Protein AF-A0A844GIT9-F1 (afdb_monomer_lite)

pLDDT: mean 90.81, std 8.72, range [39.06, 98.25]

Organism: NCBI:txid649762

Foldseek 3Di:
DPPCVVLFDAPDALLFDQPCVVLVVQLVVLVVQLVVLVVCCPPDDVVVSVVSNVVSVVSNVVSVVVSVVRVVVSVVLRVVLVVVLCVQCVQLLVLLLLLLLLLLVLQCVLDVPDPLQPFWDFSVVSNVNSVVVLVVDDPVSNLVSLVVVLVSNLVSLVSNLVSLVVSVVCQVVCVVSVSDDPLNVVLSVLSNVLSVQSNVQSVVCVPPVDNVSNCVSVVVSVVSSLVSLLSGRRRVLSRQQIDRRPCRPPDPVSSSVSSVVSVVD

Sequence (265 aa):
MLNLKNFIKQEIKNPYTVNWKLYISILVVSGAGILFSCLYEGCMDDKIMSVISNLALGCFASAAVALWIEIANVREKNKKAGIVYQSIYSDLMYHIGDYVSCWARLCVVAYKDIDYHKEKHTWREWYELTRKRFYECDEQRQKQLMDFFVDQLAYSVKETKKSVEKILEQRYILEINDVFNHKMQTILEDYRFEFWAAELDLDRQKEKKDIEDFWRDFDAISGDIQNYIRNWADIRYYNYYRFMPNKFGNDTSEILDAIKRSNVD

Secondary structure (DSSP, 8-state):
---GGGTSPPSS-------HHHHHHHHHHHHHHHHHHHHHTTTS-HHHHHHHHHHHHHHHHHHHHHHHHHHHHHHHHHHHHHHHHHHHHHHHHHHHHHHHHHHHHHHHHH--SS-GGG--B-HHHHHHHHHHHHHTS-HHHHHHHHHHHHHHHHHHHHHHHHHHHHHHHTHHHHHHTT---HHHHHHHHHHHHHHHHHHHHHHHHHHH--HHHHHHHHHHHHHHHHHHHHH-TTTGGGGT--B-TT-TTT-HHHHHHHHHHHTT-

Radius of gyration: 28.45 Å; chains: 1; bounding box: 63×36×91 Å

Structure (mmCIF, N/CA/C/O backbone):
data_AF-A0A844GIT9-F1
#
_entry.id   AF-A0A844GIT9-F1
#
loop_
_atom_site.group_PDB
_atom_site.id
_atom_site.type_symbol
_atom_site.label_atom_id
_atom_site.label_alt_id
_atom_site.label_comp_id
_atom_site.label_asym_id
_atom_site.label_entity_id
_atom_site.label_seq_id
_atom_site.pdbx_PDB_ins_code
_atom_site.Cartn_x
_atom_site.Cartn_y
_atom_site.Cartn_z
_atom_site.occupancy
_atom_site.B_iso_or_equiv
_atom_site.auth_seq_id
_atom_site.auth_comp_id
_atom_site.auth_asym_id
_atom_site.auth_atom_id
_atom_site.pdbx_PDB_model_num
ATOM 1 N N . MET A 1 1 ? 10.667 -21.746 -1.988 1.00 39.06 1 MET A N 1
ATOM 2 C CA . MET A 1 1 ? 10.108 -20.389 -1.802 1.00 39.06 1 MET A CA 1
ATOM 3 C C . MET A 1 1 ? 9.774 -19.816 -3.169 1.00 39.06 1 MET A C 1
ATOM 5 O O . MET A 1 1 ? 10.696 -19.542 -3.927 1.00 39.06 1 MET A O 1
ATOM 9 N N . LEU A 1 2 ? 8.491 -19.692 -3.524 1.00 46.03 2 LEU A N 1
ATOM 10 C CA . LEU A 1 2 ? 8.112 -18.892 -4.692 1.00 46.03 2 LEU A CA 1
ATOM 11 C C . LEU A 1 2 ? 8.518 -17.439 -4.426 1.00 46.03 2 LEU A C 1
ATOM 13 O O . LEU A 1 2 ? 8.207 -16.895 -3.369 1.00 46.03 2 LEU A O 1
ATOM 17 N N . ASN A 1 3 ? 9.216 -16.814 -5.373 1.00 59.59 3 ASN A N 1
ATOM 18 C CA . ASN A 1 3 ? 9.529 -15.394 -5.292 1.00 59.59 3 ASN A CA 1
ATOM 19 C C . ASN A 1 3 ? 8.253 -14.594 -5.605 1.00 59.59 3 ASN A C 1
ATOM 21 O O . ASN A 1 3 ? 7.986 -14.270 -6.762 1.00 59.59 3 ASN A O 1
ATOM 25 N N . LEU A 1 4 ? 7.448 -14.330 -4.569 1.00 61.66 4 LEU A N 1
ATOM 26 C CA . LEU A 1 4 ? 6.193 -13.563 -4.620 1.00 61.66 4 LEU A CA 1
ATOM 27 C C . LEU A 1 4 ? 6.339 -12.238 -5.390 1.00 61.66 4 LEU A C 1
ATOM 29 O O . LEU A 1 4 ? 5.411 -11.828 -6.085 1.00 61.66 4 LEU A O 1
ATOM 33 N N . LYS A 1 5 ? 7.533 -11.625 -5.356 1.00 61.50 5 LYS A N 1
ATOM 34 C CA . LYS A 1 5 ? 7.851 -10.373 -6.063 1.00 61.50 5 LYS A CA 1
ATOM 35 C C . LYS A 1 5 ? 7.651 -10.445 -7.577 1.00 61.50 5 LYS A C 1
ATOM 37 O O . LYS A 1 5 ? 7.438 -9.414 -8.198 1.00 61.50 5 LYS A O 1
ATOM 42 N N . ASN A 1 6 ? 7.707 -11.634 -8.179 1.00 61.00 6 ASN A N 1
ATOM 43 C CA . ASN A 1 6 ? 7.482 -11.785 -9.618 1.00 61.00 6 ASN A CA 1
ATOM 44 C C . ASN A 1 6 ? 5.996 -11.698 -10.007 1.00 61.00 6 ASN A C 1
ATOM 46 O O . ASN A 1 6 ? 5.700 -11.489 -11.181 1.00 61.00 6 ASN A O 1
ATOM 50 N N . PHE A 1 7 ? 5.081 -11.876 -9.049 1.00 61.94 7 PHE A N 1
ATOM 51 C CA . PHE A 1 7 ? 3.635 -11.901 -9.288 1.00 61.94 7 PHE A CA 1
ATOM 52 C C . PHE A 1 7 ? 2.953 -10.575 -8.943 1.00 61.94 7 PHE A C 1
ATOM 54 O O . PHE A 1 7 ? 1.920 -10.252 -9.528 1.00 61.94 7 PHE A O 1
ATOM 61 N N . ILE A 1 8 ? 3.531 -9.802 -8.021 1.00 70.94 8 ILE A N 1
ATOM 62 C CA . ILE A 1 8 ? 3.036 -8.471 -7.660 1.00 70.94 8 ILE A CA 1
ATOM 63 C C . ILE A 1 8 ? 3.357 -7.499 -8.801 1.00 70.94 8 ILE A C 1
ATOM 65 O O . ILE A 1 8 ? 4.508 -7.380 -9.234 1.00 70.94 8 ILE A O 1
ATOM 69 N N . LYS A 1 9 ? 2.333 -6.800 -9.301 1.00 75.38 9 LYS A N 1
ATOM 70 C CA . LYS A 1 9 ? 2.543 -5.653 -10.188 1.00 75.38 9 LYS A CA 1
ATOM 71 C C . LYS A 1 9 ? 3.095 -4.510 -9.343 1.00 75.38 9 LYS A C 1
ATOM 73 O O . LYS A 1 9 ? 2.503 -4.160 -8.334 1.00 75.38 9 LYS A O 1
ATOM 78 N N . GLN A 1 10 ? 4.219 -3.947 -9.767 1.00 78.06 10 GLN A N 1
ATOM 79 C CA . GLN A 1 10 ? 4.751 -2.729 -9.164 1.00 78.06 10 GLN A CA 1
ATOM 80 C C . GLN A 1 10 ? 4.132 -1.524 -9.851 1.00 78.06 10 GLN A C 1
ATOM 82 O O . GLN A 1 10 ? 4.017 -1.516 -11.080 1.00 78.06 10 GLN A O 1
ATOM 87 N N . GLU A 1 11 ? 3.790 -0.508 -9.069 1.00 83.62 11 GLU A N 1
ATOM 88 C CA . GLU A 1 11 ? 3.280 0.756 -9.588 1.00 83.62 11 GLU A CA 1
ATOM 89 C C . GLU A 1 11 ? 4.316 1.447 -10.484 1.00 83.62 11 GLU A C 1
ATOM 91 O O . GLU A 1 11 ? 3.988 1.990 -11.537 1.00 83.62 11 GLU A O 1
ATOM 96 N N . ILE A 1 12 ? 5.596 1.339 -10.120 1.00 78.56 12 ILE A N 1
ATOM 97 C CA . ILE A 1 12 ? 6.717 1.802 -10.937 1.00 78.56 12 ILE A CA 1
ATOM 98 C C . ILE A 1 12 ? 7.631 0.616 -11.238 1.00 78.56 12 ILE A C 1
ATOM 100 O O . ILE A 1 12 ? 8.307 0.087 -10.356 1.00 78.56 12 ILE A O 1
ATOM 104 N N . LYS A 1 13 ? 7.672 0.206 -12.511 1.00 82.38 13 LYS A N 1
ATOM 105 C CA . LYS A 1 13 ? 8.516 -0.894 -12.991 1.00 82.38 13 LYS A CA 1
ATOM 106 C C . LYS A 1 13 ? 9.330 -0.462 -14.201 1.00 82.38 13 LYS A C 1
ATOM 108 O O . LYS A 1 13 ? 8.762 -0.140 -15.238 1.00 82.38 13 LYS A O 1
ATOM 113 N N . ASN A 1 14 ? 10.653 -0.572 -14.087 1.00 83.12 14 ASN A N 1
ATOM 114 C CA . ASN A 1 14 ? 11.609 -0.260 -15.153 1.00 83.12 14 ASN A CA 1
ATOM 115 C C . ASN A 1 14 ? 11.382 1.131 -15.791 1.00 83.12 14 ASN A C 1
ATOM 117 O O . ASN A 1 14 ? 11.072 1.198 -16.981 1.00 83.12 14 ASN A O 1
ATOM 121 N N . PRO A 1 15 ? 11.521 2.229 -15.024 1.00 84.62 15 PRO A N 1
ATOM 122 C CA . PRO A 1 15 ? 11.257 3.577 -15.533 1.00 84.62 15 PRO A CA 1
ATOM 123 C C . PRO A 1 15 ? 12.169 3.983 -16.704 1.00 84.62 15 PRO A C 1
ATOM 125 O O . PRO A 1 15 ? 11.780 4.788 -17.546 1.00 84.62 15 PRO A O 1
ATOM 128 N N . TYR A 1 16 ? 13.363 3.394 -16.810 1.00 88.69 16 TYR A N 1
ATOM 129 C CA . TYR A 1 16 ? 14.305 3.664 -17.893 1.00 88.69 16 TYR A CA 1
ATOM 130 C C . TYR A 1 16 ? 14.124 2.680 -19.051 1.00 88.69 16 TYR A C 1
ATOM 132 O O . TYR A 1 16 ? 14.062 1.463 -18.854 1.00 88.69 16 TYR A O 1
ATOM 140 N N . THR A 1 17 ? 14.122 3.196 -20.282 1.00 91.19 17 THR A N 1
ATOM 141 C CA . THR A 1 17 ? 14.014 2.396 -21.510 1.00 91.19 17 THR A CA 1
ATOM 142 C C . THR A 1 17 ? 15.178 2.677 -22.455 1.00 91.19 17 THR A C 1
ATOM 144 O O . THR A 1 17 ? 15.745 3.766 -22.460 1.00 91.19 17 THR A O 1
ATOM 147 N N . VAL A 1 18 ? 15.556 1.664 -23.236 1.00 92.25 18 VAL A N 1
ATOM 148 C CA . VAL A 1 18 ? 16.570 1.794 -24.292 1.00 92.25 18 VAL A CA 1
ATOM 149 C C . VAL A 1 18 ? 15.945 2.508 -25.485 1.00 92.25 18 VAL A C 1
ATOM 151 O O . VAL A 1 18 ? 14.823 2.174 -25.884 1.00 92.25 18 VAL A O 1
ATOM 154 N N . ASN A 1 19 ? 16.676 3.432 -26.107 1.00 92.31 19 ASN A N 1
ATOM 155 C CA . ASN A 1 19 ? 16.240 4.101 -27.328 1.00 92.31 19 ASN A CA 1
ATOM 156 C C . ASN A 1 19 ? 16.403 3.192 -28.557 1.00 92.31 19 ASN A C 1
ATOM 158 O O . ASN A 1 19 ? 17.212 3.432 -29.454 1.00 92.31 19 ASN A O 1
ATOM 162 N N . TRP A 1 20 ? 15.596 2.133 -28.614 1.00 92.25 20 TRP A N 1
ATOM 163 C CA . TRP A 1 20 ? 15.626 1.142 -29.689 1.00 92.25 20 TRP A CA 1
ATOM 164 C C . TRP A 1 20 ? 15.487 1.763 -31.077 1.00 92.25 20 TRP A C 1
ATOM 166 O O . TRP A 1 20 ? 16.158 1.325 -32.007 1.00 92.25 20 TRP A O 1
ATOM 176 N N . LYS A 1 21 ? 14.660 2.806 -31.220 1.00 92.88 21 LYS A N 1
ATOM 177 C CA . LYS A 1 21 ? 14.441 3.481 -32.506 1.00 92.88 21 LYS A CA 1
ATOM 178 C C . LYS A 1 21 ? 15.735 4.061 -33.067 1.00 92.88 21 LYS A C 1
ATOM 180 O O . LYS A 1 21 ? 16.001 3.882 -34.253 1.00 92.88 21 LYS A O 1
ATOM 185 N N . LEU A 1 22 ? 16.543 4.713 -32.231 1.00 94.00 22 LEU A N 1
ATOM 186 C CA . LEU A 1 22 ? 17.814 5.296 -32.653 1.00 94.00 22 LEU A CA 1
ATOM 187 C C . LEU A 1 22 ? 18.791 4.214 -33.125 1.00 94.00 22 LEU A C 1
ATOM 189 O O . LEU A 1 22 ? 19.257 4.263 -34.263 1.00 94.00 22 LEU A O 1
ATOM 193 N N . TYR A 1 23 ? 19.058 3.211 -32.286 1.00 94.12 23 TYR A N 1
ATOM 194 C CA . TYR A 1 23 ? 20.046 2.179 -32.610 1.00 94.12 23 TYR A CA 1
ATOM 195 C C . TYR A 1 23 ? 19.631 1.312 -33.792 1.00 94.12 23 TYR A C 1
ATOM 197 O O . TYR A 1 23 ? 20.458 1.045 -34.658 1.00 94.12 23 TYR A O 1
ATOM 205 N N . ILE A 1 24 ? 18.356 0.916 -33.875 1.00 92.81 24 ILE A N 1
ATOM 206 C CA . ILE A 1 24 ? 17.852 0.152 -35.024 1.00 92.81 24 ILE A CA 1
ATOM 207 C C . ILE A 1 24 ? 18.018 0.970 -36.305 1.00 92.81 24 ILE A C 1
ATOM 209 O O . ILE A 1 24 ? 18.477 0.428 -37.303 1.00 92.81 24 ILE A O 1
ATOM 213 N N . SER A 1 25 ? 17.726 2.274 -36.281 1.00 93.69 25 SER A N 1
ATOM 214 C CA . SER A 1 25 ? 17.888 3.126 -37.467 1.00 93.69 25 SER A CA 1
ATOM 215 C C . SER A 1 25 ? 19.345 3.188 -37.936 1.00 93.69 25 SER A C 1
ATOM 217 O O . SER A 1 25 ? 19.610 3.012 -39.123 1.00 93.69 25 SER A O 1
ATOM 219 N N . ILE A 1 26 ? 20.300 3.370 -37.016 1.00 94.19 26 ILE A N 1
ATOM 220 C CA . ILE A 1 26 ? 21.731 3.415 -37.361 1.00 94.19 26 ILE A CA 1
ATOM 221 C C . ILE A 1 26 ? 22.208 2.058 -37.894 1.00 94.19 26 ILE A C 1
ATOM 223 O O . ILE A 1 26 ? 22.893 2.006 -38.917 1.00 94.19 26 ILE A O 1
ATOM 227 N N . LEU A 1 27 ? 21.819 0.956 -37.244 1.00 94.56 27 LEU A N 1
ATOM 228 C CA . LEU A 1 27 ? 22.187 -0.401 -37.660 1.00 94.56 27 LEU A CA 1
ATOM 229 C C . LEU A 1 27 ? 21.605 -0.766 -39.033 1.00 94.56 27 LEU A C 1
ATOM 231 O O . LEU A 1 27 ? 22.289 -1.388 -39.839 1.00 94.56 27 LEU A O 1
ATOM 235 N N . VAL A 1 28 ? 20.371 -0.349 -39.330 1.00 95.00 28 VAL A N 1
ATOM 236 C CA . VAL A 1 28 ? 19.734 -0.588 -40.635 1.00 95.00 28 VAL A CA 1
ATOM 237 C C . VAL A 1 28 ? 20.417 0.218 -41.739 1.00 95.00 28 VAL A C 1
ATOM 239 O O . VAL A 1 28 ? 20.736 -0.347 -42.782 1.00 95.00 28 VAL A O 1
ATOM 242 N N . VAL A 1 29 ? 20.684 1.511 -41.523 1.00 94.38 29 VAL A N 1
ATOM 243 C CA . VAL A 1 29 ? 21.338 2.368 -42.532 1.00 94.38 29 VAL A CA 1
ATOM 244 C C . VAL A 1 29 ? 22.767 1.903 -42.814 1.00 94.38 29 VAL A C 1
ATOM 246 O O . VAL A 1 29 ? 23.160 1.780 -43.973 1.00 94.38 29 VAL A O 1
ATOM 249 N N . SER A 1 30 ? 23.538 1.595 -41.770 1.00 93.62 30 SER A N 1
ATOM 250 C CA . SER A 1 30 ? 24.898 1.069 -41.932 1.00 93.62 30 SER A CA 1
ATOM 251 C C . SER A 1 30 ? 24.904 -0.324 -42.571 1.00 93.62 30 SER A C 1
ATOM 253 O O . SER A 1 30 ? 25.687 -0.564 -43.486 1.00 93.62 30 SER A O 1
ATOM 255 N N . GLY A 1 31 ? 23.976 -1.210 -42.191 1.00 92.00 31 GLY A N 1
ATOM 256 C CA . GLY A 1 31 ? 23.787 -2.513 -42.836 1.00 92.00 31 GLY A CA 1
ATOM 257 C C . GLY A 1 31 ? 23.443 -2.406 -44.326 1.00 92.00 31 GLY A C 1
ATOM 258 O O . GLY A 1 31 ? 24.012 -3.127 -45.144 1.00 92.00 31 GLY A O 1
ATOM 259 N N . ALA A 1 32 ? 22.574 -1.463 -44.701 1.00 91.62 32 ALA A N 1
ATOM 260 C CA . ALA A 1 32 ? 22.263 -1.176 -46.099 1.00 91.62 32 ALA A CA 1
ATOM 261 C C . ALA A 1 32 ? 23.486 -0.648 -46.868 1.00 91.62 32 ALA A C 1
ATOM 263 O O . ALA A 1 32 ? 23.695 -1.046 -48.010 1.00 91.62 32 ALA A O 1
ATOM 264 N N . GLY A 1 33 ? 24.320 0.189 -46.239 1.00 87.88 33 GLY A N 1
ATOM 265 C CA . GLY A 1 33 ? 25.583 0.661 -46.815 1.00 87.88 33 GLY A CA 1
ATOM 266 C C . GLY A 1 33 ? 26.570 -0.473 -47.110 1.00 87.88 33 GLY A C 1
ATOM 267 O O . GLY A 1 33 ? 27.150 -0.505 -48.191 1.00 87.88 33 GLY A O 1
ATOM 268 N N . ILE A 1 34 ? 26.696 -1.446 -46.200 1.00 90.56 34 ILE A N 1
ATOM 269 C CA . ILE A 1 34 ? 27.525 -2.647 -46.406 1.00 90.56 34 ILE A CA 1
ATOM 270 C C . ILE A 1 34 ? 27.002 -3.465 -47.596 1.00 90.56 34 ILE A C 1
ATOM 272 O O . ILE A 1 34 ? 27.768 -3.823 -48.487 1.00 90.56 34 ILE A O 1
ATOM 276 N N . LEU A 1 35 ? 25.690 -3.728 -47.641 1.00 87.25 35 LEU A N 1
ATOM 277 C CA . LEU A 1 35 ? 25.066 -4.481 -48.736 1.00 87.25 35 LEU A CA 1
ATOM 278 C C . LEU A 1 35 ? 25.215 -3.768 -50.085 1.00 87.25 35 LEU A C 1
ATOM 280 O O . LEU A 1 35 ? 25.525 -4.407 -51.088 1.00 87.25 35 LEU A O 1
ATOM 284 N N . PHE A 1 36 ? 25.028 -2.447 -50.106 1.00 85.94 36 PHE A N 1
ATOM 285 C CA . PHE A 1 36 ? 25.237 -1.625 -51.293 1.00 85.94 36 PHE A CA 1
ATOM 286 C C . PHE A 1 36 ? 26.684 -1.723 -51.788 1.00 85.94 36 PHE A C 1
ATOM 288 O O . PHE A 1 36 ? 26.907 -1.918 -52.982 1.00 85.94 36 PHE A O 1
ATOM 295 N N . SER A 1 37 ? 27.657 -1.676 -50.871 1.00 83.19 37 SER A N 1
ATOM 296 C CA . SER A 1 37 ? 29.068 -1.861 -51.202 1.00 83.19 37 SER A CA 1
ATOM 297 C C . SER A 1 37 ? 29.368 -3.196 -51.870 1.00 83.19 37 SER A C 1
ATOM 299 O O . SER A 1 37 ? 30.025 -3.201 -52.905 1.00 83.19 37 SER A O 1
ATOM 301 N N . CYS A 1 38 ? 28.836 -4.301 -51.346 1.00 81.12 38 CYS A N 1
ATOM 302 C CA . CYS A 1 38 ? 29.059 -5.628 -51.923 1.00 81.12 38 CYS A CA 1
ATOM 303 C C . CYS A 1 38 ? 28.373 -5.832 -53.285 1.00 81.12 38 CYS A C 1
ATOM 305 O O . CYS A 1 38 ? 28.892 -6.551 -54.132 1.00 81.12 38 CYS A O 1
ATOM 307 N N . LEU A 1 39 ? 27.193 -5.240 -53.511 1.00 82.56 39 LEU A N 1
ATOM 308 C CA . LEU A 1 39 ? 26.433 -5.449 -54.753 1.00 82.56 39 LEU A CA 1
ATOM 309 C C . LEU A 1 39 ? 26.978 -4.648 -55.943 1.00 82.56 39 LEU A C 1
ATOM 311 O O . LEU A 1 39 ? 26.830 -5.080 -57.085 1.00 82.56 39 LEU A O 1
ATOM 315 N N . TYR A 1 40 ? 27.587 -3.489 -55.689 1.00 75.62 40 TYR A N 1
ATOM 316 C CA . TYR A 1 40 ? 28.046 -2.559 -56.729 1.00 75.62 40 TYR A CA 1
ATOM 317 C C . TYR A 1 40 ? 29.567 -2.527 -56.914 1.00 75.62 40 TYR A C 1
ATOM 319 O O . TYR A 1 40 ? 30.061 -1.748 -57.730 1.00 75.62 40 TYR A O 1
ATOM 327 N N . GLU A 1 41 ? 30.294 -3.409 -56.224 1.00 67.19 41 GLU A N 1
ATOM 328 C CA . GLU A 1 41 ? 31.753 -3.561 -56.310 1.00 67.19 41 GLU A CA 1
ATOM 329 C C . GLU A 1 41 ? 32.241 -3.800 -57.754 1.00 67.19 41 GLU A C 1
ATOM 331 O O . GLU A 1 41 ? 33.340 -3.406 -58.097 1.00 67.19 41 GLU A O 1
ATOM 336 N N . GLY A 1 42 ? 31.405 -4.352 -58.644 1.00 63.44 42 GLY A N 1
ATOM 337 C CA . GLY A 1 42 ? 31.744 -4.547 -60.063 1.00 63.44 42 GLY A CA 1
ATOM 338 C C . GLY A 1 42 ? 31.368 -3.408 -61.027 1.00 63.44 42 GLY A C 1
ATOM 339 O O . GLY A 1 42 ? 31.620 -3.540 -62.222 1.00 63.44 42 GLY A O 1
ATOM 340 N N . CYS A 1 43 ? 30.715 -2.331 -60.568 1.00 61.88 43 CYS A N 1
ATOM 341 C CA . CYS A 1 43 ? 30.136 -1.293 -61.442 1.00 61.88 43 CYS A CA 1
ATOM 342 C C . CYS A 1 43 ? 30.662 0.135 -61.176 1.00 61.88 43 CYS A C 1
ATOM 344 O O . CYS A 1 43 ? 30.486 1.014 -62.021 1.00 61.88 43 CYS A O 1
ATOM 346 N N . MET A 1 44 ? 31.286 0.382 -60.021 1.00 62.25 44 MET A N 1
ATOM 347 C CA . MET A 1 44 ? 31.902 1.661 -59.630 1.00 62.25 44 MET A CA 1
ATOM 348 C C . MET A 1 44 ? 33.392 1.478 -59.302 1.00 62.25 44 MET A C 1
ATOM 350 O O . MET A 1 44 ? 33.851 0.355 -59.172 1.00 62.25 44 MET A O 1
ATOM 354 N N . ASP A 1 45 ? 34.148 2.576 -59.174 1.00 70.00 45 ASP A N 1
ATOM 355 C CA . ASP A 1 45 ? 35.572 2.544 -58.795 1.00 70.00 45 ASP A CA 1
ATOM 356 C C . ASP A 1 45 ? 35.772 1.813 -57.451 1.00 70.00 45 ASP A C 1
ATOM 358 O O . ASP A 1 45 ? 35.273 2.261 -56.410 1.00 70.00 45 ASP A O 1
ATOM 362 N N . ASP A 1 46 ? 36.528 0.711 -57.480 1.00 72.06 46 ASP A N 1
ATOM 363 C CA . ASP A 1 46 ? 36.837 -0.169 -56.343 1.00 72.06 46 ASP A CA 1
ATOM 364 C C . ASP A 1 46 ? 37.295 0.606 -55.097 1.00 72.06 46 ASP A C 1
ATOM 366 O O . ASP A 1 46 ? 36.960 0.257 -53.959 1.00 72.06 46 ASP A O 1
ATOM 370 N N . LYS A 1 47 ? 38.032 1.712 -55.285 1.00 78.56 47 LYS A N 1
ATOM 371 C CA . LYS A 1 47 ? 38.507 2.547 -54.170 1.00 78.56 47 LYS A CA 1
ATOM 372 C C . LYS A 1 47 ? 37.364 3.244 -53.440 1.00 78.56 47 LYS A C 1
ATOM 374 O O . LYS A 1 47 ? 37.397 3.343 -52.214 1.00 78.56 47 LYS A O 1
ATOM 379 N N . ILE A 1 48 ? 36.357 3.721 -54.171 1.00 79.25 48 ILE A N 1
ATOM 380 C CA . ILE A 1 48 ? 35.202 4.420 -53.596 1.00 79.25 48 ILE A CA 1
ATOM 381 C C . ILE A 1 48 ? 34.340 3.425 -52.813 1.00 79.25 48 ILE A C 1
ATOM 383 O O . ILE A 1 48 ? 33.984 3.695 -51.663 1.00 79.25 48 ILE A O 1
ATOM 387 N N . MET A 1 49 ? 34.070 2.247 -53.384 1.00 81.06 49 MET A N 1
ATOM 388 C CA . MET A 1 49 ? 33.259 1.222 -52.716 1.00 81.06 49 MET A CA 1
ATOM 389 C C . MET A 1 49 ? 33.935 0.683 -51.449 1.00 81.06 49 MET A C 1
ATOM 391 O O . MET A 1 49 ? 33.253 0.464 -50.443 1.00 81.06 49 MET A O 1
ATOM 395 N N . SER A 1 50 ? 35.267 0.560 -51.452 1.00 80.25 50 SER A N 1
ATOM 396 C CA . SER A 1 50 ? 36.053 0.168 -50.275 1.00 80.25 50 SER A CA 1
ATOM 397 C C . SER A 1 50 ? 35.970 1.192 -49.135 1.00 80.25 50 SER A C 1
ATOM 399 O O . SER A 1 50 ? 35.799 0.817 -47.971 1.00 80.25 50 SER A O 1
ATOM 401 N N . VAL A 1 51 ? 36.029 2.493 -49.445 1.00 84.94 51 VAL A N 1
ATOM 402 C CA . VAL A 1 51 ? 35.871 3.560 -48.440 1.00 84.94 51 VAL A CA 1
ATOM 403 C C . VAL A 1 51 ? 34.475 3.513 -47.815 1.00 84.94 51 VAL A C 1
ATOM 405 O O . VAL A 1 51 ? 34.355 3.549 -46.589 1.00 84.94 51 VAL A O 1
ATOM 408 N N . ILE A 1 52 ? 33.428 3.380 -48.636 1.00 84.50 52 ILE A N 1
ATOM 409 C CA . ILE A 1 52 ? 32.038 3.293 -48.162 1.00 84.50 52 ILE A CA 1
ATOM 410 C C . ILE A 1 52 ? 31.844 2.057 -47.274 1.00 84.50 52 ILE A C 1
ATOM 412 O O . ILE A 1 52 ? 31.288 2.178 -46.183 1.00 84.50 52 ILE A O 1
ATOM 416 N N . SER A 1 53 ? 32.358 0.898 -47.693 1.00 85.81 53 SER A N 1
ATOM 417 C CA . SER A 1 53 ? 32.243 -0.360 -46.945 1.00 85.81 53 SER A CA 1
ATOM 418 C C . SER A 1 53 ? 32.902 -0.264 -45.567 1.00 85.81 53 SER A C 1
ATOM 420 O O . SER A 1 53 ? 32.285 -0.583 -44.551 1.00 85.81 53 SER A O 1
ATOM 422 N N . ASN A 1 54 ? 34.126 0.268 -45.500 1.00 90.56 54 ASN A N 1
ATOM 423 C CA . ASN A 1 54 ? 34.854 0.423 -44.239 1.00 90.56 54 ASN A CA 1
ATOM 424 C C . ASN A 1 54 ? 34.170 1.411 -43.280 1.00 90.56 54 ASN A C 1
ATOM 426 O O . ASN A 1 54 ? 34.086 1.145 -42.078 1.00 90.56 54 ASN A O 1
ATOM 430 N N . LEU A 1 55 ? 33.642 2.528 -43.794 1.00 91.44 55 LEU A N 1
ATOM 431 C CA . LEU A 1 55 ? 32.866 3.478 -42.991 1.00 91.44 55 LEU A CA 1
ATOM 432 C C . LEU A 1 55 ? 31.567 2.849 -42.474 1.00 91.44 55 LEU A C 1
ATOM 434 O O . LEU A 1 55 ? 31.236 3.004 -41.297 1.00 91.44 55 LEU A O 1
ATOM 438 N N . ALA A 1 56 ? 30.851 2.115 -43.328 1.00 92.12 56 ALA A N 1
ATOM 439 C CA . ALA A 1 56 ? 29.605 1.451 -42.967 1.00 92.12 56 ALA A CA 1
ATOM 440 C C . ALA A 1 56 ? 29.831 0.349 -41.916 1.00 92.12 56 ALA A C 1
ATOM 442 O O . ALA A 1 56 ? 29.105 0.302 -40.924 1.00 92.12 56 ALA A O 1
ATOM 443 N N . LEU A 1 57 ? 30.885 -0.462 -42.058 1.00 91.94 57 LEU A N 1
ATOM 444 C CA . LEU A 1 57 ? 31.302 -1.453 -41.059 1.00 91.94 57 LEU A CA 1
ATOM 445 C C . LEU A 1 57 ? 31.672 -0.802 -39.719 1.00 91.94 57 LEU A C 1
ATOM 447 O O . LEU A 1 57 ? 31.210 -1.252 -38.669 1.00 91.94 57 LEU A O 1
ATOM 451 N N . GLY A 1 58 ? 32.456 0.282 -39.737 1.00 94.31 58 GLY A N 1
ATOM 452 C CA . GLY A 1 58 ? 32.818 1.024 -38.525 1.00 94.31 58 GLY A CA 1
ATOM 453 C C . GLY A 1 58 ? 31.603 1.645 -37.824 1.00 94.31 58 GLY A C 1
ATOM 454 O O . GLY A 1 58 ? 31.487 1.596 -36.596 1.00 94.31 58 GLY A O 1
ATOM 455 N N . CYS A 1 59 ? 30.654 2.174 -38.599 1.00 95.12 59 CYS A N 1
ATOM 456 C CA . CYS A 1 59 ? 29.391 2.704 -38.089 1.00 95.12 59 CYS A CA 1
ATOM 457 C C . CYS A 1 59 ? 28.517 1.597 -37.480 1.00 95.12 59 CYS A C 1
ATOM 459 O O . CYS A 1 59 ? 28.017 1.749 -36.367 1.00 95.12 59 CYS A O 1
ATOM 461 N N . PHE A 1 60 ? 28.398 0.451 -38.155 1.00 95.00 60 PHE A N 1
ATOM 462 C CA . PHE A 1 60 ? 27.629 -0.687 -37.657 1.00 95.00 60 PHE A CA 1
ATOM 463 C C . PHE A 1 60 ? 28.208 -1.218 -36.339 1.00 95.00 60 PHE A C 1
ATOM 465 O O . PHE A 1 60 ? 27.486 -1.373 -35.353 1.00 95.00 60 PHE A O 1
ATOM 472 N N . ALA A 1 61 ? 29.524 -1.445 -36.292 1.00 95.31 61 ALA A N 1
ATOM 473 C CA . ALA A 1 61 ? 30.200 -1.951 -35.102 1.00 95.31 61 ALA A CA 1
ATOM 474 C C . ALA A 1 61 ? 30.091 -0.980 -33.913 1.00 95.31 61 ALA A C 1
ATOM 476 O O . ALA A 1 61 ? 29.763 -1.402 -32.803 1.00 95.31 61 ALA A O 1
ATOM 477 N N . SER A 1 62 ? 30.305 0.322 -34.135 1.00 96.38 62 SER A N 1
ATOM 478 C CA . SER A 1 62 ? 30.168 1.334 -33.074 1.00 96.38 62 SER A CA 1
ATOM 479 C C . SER A 1 62 ? 28.732 1.443 -32.556 1.00 96.38 62 SER A C 1
ATOM 481 O O . SER A 1 62 ? 28.530 1.487 -31.342 1.00 96.38 62 SER A O 1
ATOM 483 N N . ALA A 1 63 ? 27.732 1.398 -33.440 1.00 95.44 63 ALA A N 1
ATOM 484 C CA . ALA A 1 63 ? 26.326 1.404 -33.050 1.00 95.44 63 ALA A CA 1
ATOM 485 C C . ALA A 1 63 ? 25.929 0.147 -32.260 1.00 95.44 63 ALA A C 1
ATOM 487 O O . ALA A 1 63 ? 25.199 0.251 -31.276 1.00 95.44 63 ALA A O 1
ATOM 488 N N . ALA A 1 64 ? 26.438 -1.030 -32.642 1.00 94.06 64 ALA A N 1
ATOM 489 C CA . ALA A 1 64 ? 26.188 -2.277 -31.923 1.00 94.06 64 ALA A CA 1
ATOM 490 C C . ALA A 1 64 ? 26.790 -2.256 -30.507 1.00 94.06 64 ALA A C 1
ATOM 492 O O . ALA A 1 64 ? 26.117 -2.626 -29.542 1.00 94.06 64 ALA A O 1
ATOM 493 N N . VAL A 1 65 ? 28.031 -1.776 -30.362 1.00 96.56 65 VAL A N 1
ATOM 494 C CA . VAL A 1 65 ? 28.683 -1.626 -29.049 1.00 96.56 65 VAL A CA 1
ATOM 495 C C . VAL A 1 65 ? 27.951 -0.596 -28.188 1.00 96.56 65 VAL A C 1
ATOM 497 O O . VAL A 1 65 ? 27.684 -0.860 -27.016 1.00 96.56 65 VAL A O 1
ATOM 500 N N . ALA A 1 66 ? 27.574 0.549 -28.757 1.00 96.44 66 ALA A N 1
ATOM 501 C CA . ALA A 1 66 ? 26.828 1.580 -28.040 1.00 96.44 66 ALA A CA 1
ATOM 502 C C . ALA A 1 66 ? 25.452 1.074 -27.568 1.00 96.44 66 ALA A C 1
ATOM 504 O O . ALA A 1 66 ? 25.098 1.276 -26.406 1.00 96.44 66 ALA A O 1
ATOM 505 N N . LEU A 1 67 ? 24.726 0.324 -28.409 1.00 95.81 67 LEU A N 1
ATOM 506 C CA . LEU A 1 67 ? 23.471 -0.329 -28.025 1.00 95.81 67 LEU A CA 1
ATOM 507 C C . LEU A 1 67 ? 23.681 -1.299 -26.856 1.00 95.81 67 LEU A C 1
ATOM 509 O O . LEU A 1 67 ? 22.891 -1.314 -25.912 1.00 95.81 67 LEU A O 1
ATOM 513 N N . TRP A 1 68 ? 24.749 -2.101 -26.893 1.00 95.50 68 TRP A N 1
ATOM 514 C CA . TRP A 1 68 ? 25.053 -3.035 -25.810 1.00 95.50 68 TRP A CA 1
ATOM 515 C C . TRP A 1 68 ? 25.332 -2.314 -24.482 1.00 95.50 68 TRP A C 1
ATOM 517 O O . TRP A 1 68 ? 24.779 -2.700 -23.447 1.00 95.50 68 TRP A O 1
ATOM 527 N N . ILE A 1 69 ? 26.121 -1.234 -24.515 1.00 95.56 69 ILE A N 1
ATOM 528 C CA . ILE A 1 69 ? 26.387 -0.381 -23.347 1.00 95.56 69 ILE A CA 1
ATOM 529 C C . ILE A 1 69 ? 25.088 0.238 -22.823 1.00 95.56 69 ILE A C 1
ATOM 531 O O . ILE A 1 69 ? 24.856 0.239 -21.614 1.00 95.56 69 ILE A O 1
ATOM 535 N N . GLU A 1 70 ? 24.213 0.728 -23.702 1.00 95.00 70 GLU A N 1
ATOM 536 C CA . GLU A 1 70 ? 22.945 1.321 -23.282 1.00 95.00 70 GLU A CA 1
ATOM 537 C C . GLU A 1 70 ? 22.013 0.294 -22.634 1.00 95.00 70 GLU A C 1
ATOM 539 O O . GLU A 1 70 ? 21.459 0.571 -21.571 1.00 95.00 70 GLU A O 1
ATOM 544 N N . ILE A 1 71 ? 21.896 -0.914 -23.199 1.00 94.75 71 ILE A N 1
ATOM 545 C CA . ILE A 1 71 ? 21.136 -2.014 -22.586 1.00 94.75 71 ILE A CA 1
ATOM 546 C C . ILE A 1 71 ? 21.661 -2.305 -21.173 1.00 94.75 71 ILE A C 1
ATOM 548 O O . ILE A 1 71 ? 20.869 -2.444 -20.235 1.00 94.75 71 ILE A O 1
ATOM 552 N N . ALA A 1 72 ? 22.984 -2.383 -21.002 1.00 93.62 72 ALA A N 1
ATOM 553 C CA . ALA A 1 72 ? 23.601 -2.624 -19.700 1.00 93.62 72 ALA A CA 1
ATOM 554 C C . ALA A 1 72 ? 23.317 -1.480 -18.708 1.00 93.62 72 ALA A C 1
ATOM 556 O O . ALA A 1 72 ? 22.888 -1.738 -17.581 1.00 93.62 72 ALA A O 1
ATOM 557 N N . ASN A 1 73 ? 23.475 -0.228 -19.143 1.00 94.06 73 ASN A N 1
ATOM 558 C CA . ASN A 1 73 ? 23.235 0.962 -18.327 1.00 94.06 73 ASN A CA 1
ATOM 559 C C . ASN A 1 73 ? 21.760 1.082 -17.910 1.00 94.06 73 ASN A C 1
ATOM 561 O O . ASN A 1 73 ? 21.458 1.269 -16.733 1.00 94.06 73 ASN A O 1
ATOM 565 N N . VAL A 1 74 ? 20.820 0.904 -18.845 1.00 93.81 74 VAL A N 1
ATOM 566 C CA . VAL A 1 74 ? 19.374 0.913 -18.563 1.00 93.81 74 VAL A CA 1
ATOM 567 C C . VAL A 1 74 ? 19.008 -0.190 -17.573 1.00 93.81 74 VAL A C 1
ATOM 569 O O . VAL A 1 74 ? 18.264 0.056 -16.622 1.00 93.81 74 VAL A O 1
ATOM 572 N N . ARG A 1 75 ? 19.565 -1.397 -17.733 1.00 91.75 75 ARG A N 1
ATOM 573 C CA . ARG A 1 75 ? 19.356 -2.496 -16.782 1.00 91.75 75 ARG A CA 1
ATOM 574 C C . ARG A 1 75 ? 19.851 -2.137 -15.379 1.00 91.75 75 ARG A C 1
ATOM 576 O O . ARG A 1 75 ? 19.156 -2.426 -14.404 1.00 91.75 75 ARG A O 1
ATOM 583 N N . GLU A 1 76 ? 21.028 -1.526 -15.258 1.00 91.38 76 GLU A N 1
ATOM 584 C CA . GLU A 1 76 ? 21.579 -1.111 -13.964 1.00 91.38 76 GLU A CA 1
ATOM 585 C C . GLU A 1 76 ? 20.754 0.010 -13.323 1.00 91.38 76 GLU A C 1
ATOM 587 O O . GLU A 1 76 ? 20.406 -0.089 -12.144 1.00 91.38 76 GLU A O 1
ATOM 592 N N . LYS A 1 77 ? 20.379 1.037 -14.094 1.00 90.81 77 LYS A N 1
ATOM 593 C CA . LYS A 1 77 ? 19.515 2.129 -13.624 1.00 90.81 77 LYS A CA 1
ATOM 594 C C . LYS A 1 77 ? 18.168 1.612 -13.130 1.00 90.81 77 LYS A C 1
ATOM 596 O O . LYS A 1 77 ? 17.766 1.944 -12.021 1.00 90.81 77 LYS A O 1
ATOM 601 N N . ASN A 1 78 ? 17.522 0.722 -13.884 1.00 90.38 78 ASN A N 1
ATOM 602 C CA . ASN A 1 78 ? 16.266 0.092 -13.468 1.00 90.38 78 ASN A CA 1
ATOM 603 C C . ASN A 1 78 ? 16.423 -0.744 -12.193 1.00 90.38 78 ASN A C 1
ATOM 605 O O . ASN A 1 78 ? 15.555 -0.708 -11.323 1.00 90.38 78 ASN A O 1
ATOM 609 N N . LYS A 1 79 ? 17.544 -1.462 -12.034 1.00 88.62 79 LYS A N 1
ATOM 610 C CA . LYS A 1 79 ? 17.843 -2.183 -10.789 1.00 88.62 79 LYS A CA 1
ATOM 611 C C . LYS A 1 79 ? 17.990 -1.219 -9.606 1.00 88.62 79 LYS A C 1
ATOM 613 O O . LYS A 1 79 ? 17.442 -1.500 -8.543 1.00 88.62 79 LYS A O 1
ATOM 618 N N . LYS A 1 80 ? 18.705 -0.101 -9.779 1.00 88.69 80 LYS A N 1
ATOM 619 C CA . LYS A 1 80 ? 18.869 0.933 -8.741 1.00 88.69 80 LYS A CA 1
ATOM 620 C C . LYS A 1 80 ? 17.529 1.572 -8.378 1.00 88.69 80 LYS A C 1
ATOM 622 O O . LYS A 1 80 ? 17.185 1.568 -7.202 1.00 88.69 80 LYS A O 1
ATOM 627 N N . ALA A 1 81 ? 16.747 2.008 -9.365 1.00 87.69 81 ALA A N 1
ATOM 628 C CA . ALA A 1 81 ? 15.409 2.558 -9.147 1.00 87.69 81 ALA A CA 1
ATOM 629 C C . ALA A 1 81 ? 14.503 1.568 -8.403 1.00 87.69 81 ALA A C 1
ATOM 631 O O . ALA A 1 81 ? 13.875 1.932 -7.418 1.00 87.69 81 ALA A O 1
ATOM 632 N N . GLY A 1 82 ? 14.513 0.286 -8.782 1.00 87.81 82 GLY A N 1
ATOM 633 C CA . GLY A 1 82 ? 13.761 -0.746 -8.067 1.00 87.81 82 GLY A CA 1
ATOM 634 C C . GLY A 1 82 ? 14.178 -0.906 -6.598 1.00 87.81 82 GLY A C 1
ATOM 635 O O . GLY A 1 82 ? 13.319 -1.099 -5.742 1.00 87.81 82 GLY A O 1
ATOM 636 N N . ILE A 1 83 ? 15.474 -0.802 -6.283 1.00 86.00 83 ILE A N 1
ATOM 637 C CA . ILE A 1 83 ? 15.971 -0.841 -4.894 1.00 86.00 83 ILE A CA 1
ATOM 638 C C . ILE A 1 83 ? 15.514 0.397 -4.117 1.00 86.00 83 ILE A C 1
ATOM 640 O O . ILE A 1 83 ? 15.019 0.249 -3.002 1.00 86.00 83 ILE A O 1
ATOM 644 N N . VAL A 1 84 ? 15.647 1.591 -4.702 1.00 87.19 84 VAL A N 1
ATOM 645 C CA . VAL A 1 84 ? 15.213 2.855 -4.083 1.00 87.19 84 VAL A CA 1
ATOM 646 C C . VAL A 1 84 ? 13.708 2.820 -3.822 1.00 87.19 84 VAL A C 1
ATOM 648 O O . VAL A 1 84 ? 13.284 3.039 -2.694 1.00 87.19 84 VAL A O 1
ATOM 651 N N . TYR A 1 85 ? 12.910 2.439 -4.823 1.00 88.56 85 TYR A N 1
ATOM 652 C CA . TYR A 1 85 ? 11.464 2.272 -4.695 1.00 88.56 85 TYR A CA 1
ATOM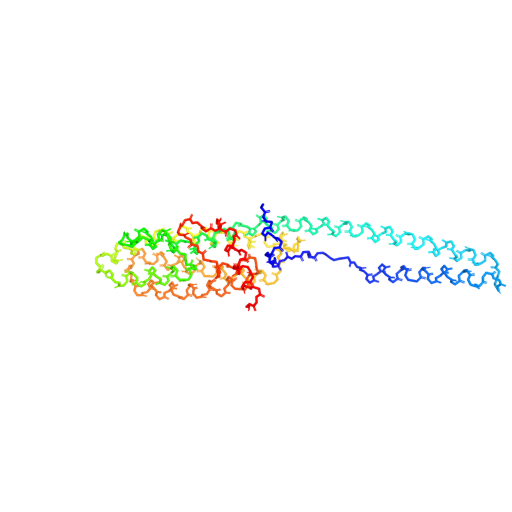 653 C C . TYR A 1 85 ? 11.116 1.336 -3.533 1.00 88.56 85 TYR A C 1
ATOM 655 O O . TYR A 1 85 ? 10.400 1.710 -2.609 1.00 88.56 85 TYR A O 1
ATOM 663 N N . GLN A 1 86 ? 11.673 0.123 -3.529 1.00 87.31 86 GLN A N 1
ATOM 664 C CA . GLN A 1 86 ? 11.373 -0.858 -2.487 1.00 87.31 86 GLN A CA 1
ATOM 665 C C . GLN A 1 86 ? 11.799 -0.368 -1.101 1.00 87.31 86 GLN A C 1
ATOM 667 O O . GLN A 1 86 ? 11.037 -0.536 -0.162 1.00 87.31 86 GLN A O 1
ATOM 672 N N . SER A 1 87 ? 12.960 0.278 -0.974 1.00 85.56 87 SER A N 1
ATOM 673 C CA . SER A 1 87 ? 13.449 0.818 0.301 1.00 85.56 87 SER A CA 1
ATOM 674 C C . SER A 1 87 ? 12.554 1.908 0.891 1.00 85.56 87 SER A C 1
ATOM 676 O O . SER A 1 87 ? 12.622 2.156 2.092 1.00 85.56 87 SER A O 1
ATOM 678 N N . ILE A 1 88 ? 11.797 2.609 0.051 1.00 87.75 88 ILE A N 1
ATOM 679 C CA . ILE A 1 88 ? 11.053 3.806 0.442 1.00 87.75 88 ILE A CA 1
ATOM 680 C C . ILE A 1 88 ? 9.598 3.453 0.700 1.00 87.75 88 ILE A C 1
ATOM 682 O O . ILE A 1 88 ? 9.048 3.815 1.736 1.00 87.75 88 ILE A O 1
ATOM 686 N N . TYR A 1 89 ? 8.996 2.678 -0.198 1.00 92.62 89 TYR A N 1
ATOM 687 C CA . TYR A 1 89 ? 7.587 2.334 -0.093 1.00 92.62 89 TYR A CA 1
ATOM 688 C C . TYR A 1 89 ? 7.320 1.099 0.772 1.00 92.62 89 TYR A C 1
ATOM 690 O O . TYR A 1 89 ? 6.201 0.963 1.253 1.00 92.62 89 TYR A O 1
ATOM 698 N N . SER A 1 90 ? 8.299 0.214 1.028 1.00 92.00 90 SER A N 1
ATOM 699 C CA . SER A 1 90 ? 8.054 -0.993 1.842 1.00 92.00 90 SER A CA 1
ATOM 700 C C . SER A 1 90 ? 7.564 -0.677 3.250 1.00 92.00 90 SER A C 1
ATOM 702 O O . SER A 1 90 ? 6.762 -1.425 3.796 1.00 92.00 90 SER A O 1
ATOM 704 N N . ASP A 1 91 ? 8.053 0.420 3.826 1.00 93.12 91 ASP A N 1
ATOM 705 C CA . ASP A 1 91 ? 7.665 0.882 5.157 1.00 93.12 91 ASP A CA 1
ATOM 706 C C . ASP A 1 91 ? 6.187 1.293 5.177 1.00 93.12 91 ASP A C 1
ATOM 708 O O . ASP A 1 91 ? 5.403 0.794 5.979 1.00 93.12 91 ASP A O 1
ATOM 712 N N . LEU A 1 92 ? 5.760 2.093 4.195 1.00 95.94 92 LEU A N 1
ATOM 713 C CA . LEU A 1 92 ? 4.356 2.461 4.032 1.00 95.94 92 LEU A CA 1
ATOM 714 C C . LEU A 1 92 ? 3.462 1.236 3.770 1.00 95.94 92 LEU A C 1
ATOM 716 O O . LEU A 1 92 ? 2.414 1.094 4.395 1.00 95.94 92 LEU A O 1
ATOM 720 N N . MET A 1 93 ? 3.882 0.320 2.889 1.00 95.69 93 MET A N 1
ATOM 721 C CA . MET A 1 93 ? 3.144 -0.925 2.628 1.00 95.69 93 MET A CA 1
ATOM 722 C C . MET A 1 93 ? 2.991 -1.775 3.896 1.00 95.69 93 MET A C 1
ATOM 724 O O . MET A 1 93 ? 1.952 -2.414 4.091 1.00 95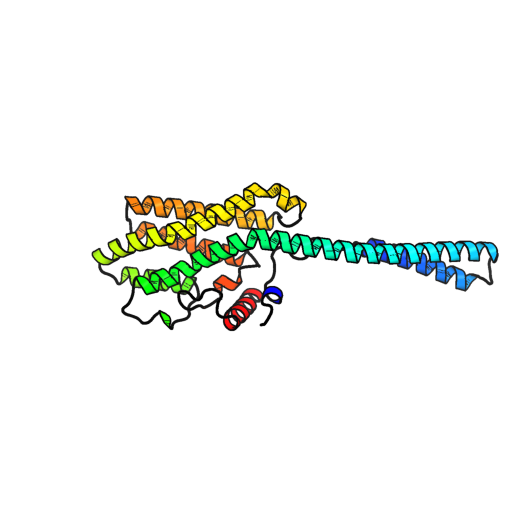.69 93 MET A O 1
ATOM 728 N N . TYR A 1 94 ? 4.020 -1.794 4.749 1.00 95.00 94 TYR A N 1
ATOM 729 C CA . TYR A 1 94 ? 3.992 -2.473 6.038 1.00 95.00 94 TYR A CA 1
ATOM 730 C C . TYR A 1 94 ? 3.009 -1.803 6.997 1.00 95.00 94 TYR A C 1
ATOM 732 O O . TYR A 1 94 ? 2.172 -2.500 7.559 1.00 95.00 94 TYR A O 1
ATOM 740 N N . HIS A 1 95 ? 3.050 -0.477 7.146 1.00 96.69 95 HIS A N 1
ATOM 741 C CA . HIS A 1 95 ? 2.159 0.242 8.059 1.00 96.69 95 HIS A CA 1
ATOM 742 C C . HIS A 1 95 ? 0.687 0.179 7.634 1.00 96.69 95 HIS A C 1
ATOM 744 O O . HIS A 1 95 ? -0.174 -0.075 8.476 1.00 96.69 95 HIS A O 1
ATOM 750 N N . ILE A 1 96 ? 0.396 0.254 6.330 1.00 97.31 96 ILE A N 1
ATOM 751 C CA . ILE A 1 96 ? -0.953 -0.023 5.811 1.00 97.31 96 ILE A CA 1
ATOM 752 C C . ILE A 1 96 ? -1.354 -1.469 6.123 1.00 97.31 96 ILE A C 1
ATOM 754 O O . ILE A 1 96 ? -2.473 -1.715 6.566 1.00 97.31 96 ILE A O 1
ATOM 758 N N . GLY A 1 97 ? -0.437 -2.424 5.928 1.00 96.75 97 GLY A N 1
ATOM 759 C CA . GLY A 1 97 ? -0.637 -3.831 6.284 1.00 96.75 97 GLY A CA 1
ATOM 760 C C . GLY A 1 97 ? -0.954 -4.021 7.770 1.00 96.75 97 GLY A C 1
ATOM 761 O O . GLY A 1 97 ? -1.864 -4.769 8.129 1.00 96.75 97 GLY A O 1
ATOM 762 N N . ASP A 1 98 ? -0.240 -3.308 8.640 1.00 96.06 98 ASP A N 1
ATOM 763 C CA . ASP A 1 98 ? -0.459 -3.335 10.079 1.00 96.06 98 ASP A CA 1
ATOM 764 C C . ASP A 1 98 ? -1.830 -2.760 10.448 1.00 96.06 98 ASP A C 1
ATOM 766 O O . ASP A 1 98 ? -2.575 -3.432 11.162 1.00 96.06 98 ASP A O 1
ATOM 770 N N . TYR A 1 99 ? -2.206 -1.603 9.888 1.00 97.12 99 TYR A N 1
ATOM 771 C CA . TYR A 1 99 ? -3.530 -0.999 10.064 1.00 97.12 99 TYR A CA 1
ATOM 772 C C . TYR A 1 99 ? -4.654 -1.959 9.655 1.00 97.12 99 TYR A C 1
ATOM 774 O O . TYR A 1 99 ? -5.531 -2.262 10.465 1.00 97.12 99 TYR A O 1
ATOM 782 N N . VAL A 1 100 ? -4.615 -2.512 8.435 1.00 97.25 100 VAL A N 1
ATOM 783 C CA . VAL A 1 100 ? -5.688 -3.409 7.972 1.00 97.25 100 VAL A CA 1
ATOM 784 C C . VAL A 1 100 ? -5.732 -4.709 8.780 1.00 97.25 100 VAL A C 1
ATOM 786 O O . VAL A 1 100 ? -6.807 -5.234 9.066 1.00 97.25 100 VAL A O 1
ATOM 789 N N . SER A 1 101 ? -4.576 -5.222 9.215 1.00 96.31 101 SER A N 1
ATOM 790 C CA . SER A 1 101 ? -4.513 -6.411 10.071 1.00 96.31 101 SER A CA 1
ATOM 791 C C . SER A 1 101 ? -4.941 -6.144 11.519 1.00 96.31 101 SER A C 1
ATOM 793 O O . SER A 1 101 ? -5.308 -7.088 12.227 1.00 96.31 101 SER A O 1
ATOM 795 N N . CYS A 1 102 ? -4.932 -4.878 11.954 1.00 96.88 102 CYS A N 1
ATOM 796 C CA . CYS A 1 102 ? -5.304 -4.467 13.302 1.00 96.88 102 CYS A CA 1
ATOM 797 C C . CYS A 1 102 ? -6.737 -4.887 13.632 1.00 96.88 102 CYS A C 1
ATOM 799 O O . CYS A 1 102 ? -6.972 -5.432 14.707 1.00 96.88 102 CYS A O 1
ATOM 801 N N . TRP A 1 103 ? -7.666 -4.782 12.679 1.00 97.50 103 TRP A N 1
ATOM 802 C CA . TRP A 1 103 ? -9.060 -5.202 12.858 1.00 97.50 103 TRP A CA 1
ATOM 803 C C . TRP A 1 103 ? -9.211 -6.674 13.260 1.00 97.50 103 TRP A C 1
ATOM 805 O O . TRP A 1 103 ? -9.980 -6.993 14.163 1.00 97.50 103 TRP A O 1
ATOM 815 N N . ALA A 1 104 ? -8.410 -7.576 12.687 1.00 96.94 104 ALA A N 1
ATOM 816 C CA . ALA A 1 104 ? -8.414 -8.983 13.093 1.00 96.94 104 ALA A CA 1
ATOM 817 C C . ALA A 1 104 ? -7.925 -9.169 14.541 1.00 96.94 104 ALA A C 1
ATOM 819 O O . ALA A 1 104 ? -8.443 -10.010 15.280 1.00 96.94 104 ALA A O 1
ATOM 820 N N . ARG A 1 105 ? -6.926 -8.377 14.962 1.00 95.31 105 ARG A N 1
ATOM 821 C CA . ARG A 1 105 ? -6.410 -8.392 16.342 1.00 95.31 105 ARG A CA 1
ATOM 822 C C . ARG A 1 105 ? -7.446 -7.855 17.321 1.00 95.31 105 ARG A C 1
ATOM 824 O O . ARG A 1 105 ? -7.677 -8.483 18.352 1.00 95.31 105 ARG A O 1
ATOM 831 N N . LEU A 1 106 ? -8.087 -6.741 16.972 1.00 96.31 106 LEU A N 1
ATOM 832 C CA . LEU A 1 106 ? -9.166 -6.141 17.749 1.00 96.31 106 LEU A CA 1
ATOM 833 C C . LEU A 1 106 ? -10.299 -7.140 17.968 1.00 96.31 106 LEU A C 1
ATOM 835 O O . LEU A 1 106 ? -10.676 -7.370 19.114 1.00 96.31 106 LEU A O 1
ATOM 839 N N . CYS A 1 107 ? -10.764 -7.794 16.898 1.00 96.50 107 CYS A N 1
ATOM 840 C CA . CYS A 1 107 ? -11.823 -8.799 16.956 1.00 96.50 107 CYS A CA 1
ATOM 841 C C . CYS A 1 107 ? -11.512 -9.907 17.970 1.00 96.50 107 CYS A C 1
ATOM 843 O O . CYS A 1 107 ? -12.288 -10.169 18.885 1.00 96.50 107 CYS A O 1
ATOM 845 N N . VAL A 1 108 ? -10.347 -10.542 17.837 1.00 94.94 108 VAL A N 1
ATOM 846 C CA . VAL A 1 108 ? -9.949 -11.670 18.691 1.00 94.94 108 VAL A CA 1
ATOM 847 C C . VAL A 1 108 ? -9.777 -11.273 20.151 1.00 94.94 108 VAL A C 1
ATOM 849 O O . VAL A 1 108 ? -10.146 -12.024 21.052 1.00 94.94 108 VAL A O 1
ATOM 852 N N . VAL A 1 109 ? -9.169 -10.114 20.410 1.00 93.94 109 VAL A N 1
ATOM 853 C CA . VAL A 1 109 ? -8.910 -9.676 21.785 1.00 93.94 109 VAL A CA 1
ATOM 854 C C . VAL A 1 109 ? -10.211 -9.254 22.470 1.00 93.94 109 VAL A C 1
ATOM 856 O O . VAL A 1 109 ? -10.405 -9.554 23.653 1.00 93.94 109 VAL A O 1
ATOM 859 N N . ALA A 1 110 ? -11.108 -8.598 21.729 1.00 94.50 110 ALA A N 1
ATOM 860 C CA . ALA A 1 110 ? -12.393 -8.123 22.225 1.00 94.50 110 ALA A CA 1
ATOM 861 C C . ALA A 1 110 ? -13.390 -9.257 22.505 1.00 94.50 110 ALA A C 1
ATOM 863 O O . ALA A 1 110 ? -14.099 -9.192 23.519 1.00 94.50 110 ALA A O 1
ATOM 864 N N . TYR A 1 111 ? -13.423 -10.285 21.647 1.00 93.62 111 TYR A N 1
ATOM 865 C CA . TYR A 1 111 ? -14.459 -11.322 21.620 1.00 93.62 111 TYR A CA 1
ATOM 866 C C . TYR A 1 111 ? -13.846 -12.725 21.746 1.00 93.62 111 TYR A C 1
ATOM 868 O O . TYR A 1 111 ? -13.492 -13.368 20.761 1.00 93.62 111 TYR A O 1
ATOM 876 N N . LYS A 1 112 ? -13.711 -13.198 22.989 1.00 87.94 112 LYS A N 1
ATOM 877 C CA . LYS A 1 112 ? -13.068 -14.487 23.325 1.00 87.94 112 LYS A CA 1
ATOM 878 C C . LYS A 1 112 ? -14.025 -15.677 23.359 1.00 87.94 112 LYS A C 1
ATOM 880 O O . LYS A 1 112 ? -13.604 -16.795 23.640 1.00 87.94 112 LYS A O 1
ATOM 885 N N . ASP A 1 113 ? -15.309 -15.431 23.153 1.00 85.06 113 ASP A N 1
ATOM 886 C CA . ASP A 1 113 ? -16.355 -16.446 23.208 1.00 85.06 113 ASP A CA 1
ATOM 887 C C . ASP A 1 113 ? -16.404 -17.318 21.942 1.00 85.06 113 ASP A C 1
ATOM 889 O O . ASP A 1 113 ? -16.950 -18.419 21.977 1.00 85.06 113 ASP A O 1
ATOM 893 N N . ILE A 1 114 ? -15.781 -16.863 20.851 1.00 83.00 114 ILE A N 1
ATOM 894 C CA . ILE A 1 114 ? -15.646 -17.591 19.587 1.00 83.00 114 ILE A CA 1
ATOM 895 C C . ILE A 1 114 ? -14.158 -17.781 19.275 1.00 83.00 114 ILE A C 1
ATOM 897 O O . ILE A 1 114 ? -13.338 -16.885 19.478 1.00 83.00 114 ILE A O 1
ATOM 901 N N . ASP A 1 115 ? -13.798 -18.955 18.752 1.00 88.12 115 ASP A N 1
ATOM 902 C CA . ASP A 1 115 ? -12.420 -19.295 18.377 1.00 88.12 115 ASP A CA 1
ATOM 903 C C . ASP A 1 115 ? -12.026 -18.697 17.011 1.00 88.12 115 ASP A C 1
ATOM 905 O O . ASP A 1 115 ? -11.687 -19.401 16.055 1.00 88.12 115 ASP A O 1
ATOM 909 N N . TYR A 1 116 ? -12.040 -17.364 16.929 1.00 90.94 116 TYR A N 1
ATOM 910 C CA . TYR A 1 116 ? -11.664 -16.604 15.732 1.00 90.94 116 TYR A CA 1
ATOM 911 C C . TYR A 1 116 ? -10.208 -16.834 15.291 1.00 90.94 116 TYR A C 1
ATOM 913 O O . TYR A 1 116 ? -9.845 -16.531 14.156 1.00 90.94 116 TYR A O 1
ATOM 921 N N . HIS A 1 117 ? -9.355 -17.418 16.140 1.00 87.19 117 HIS A N 1
ATOM 922 C CA . HIS A 1 117 ? -7.961 -17.724 15.804 1.00 87.19 117 HIS A CA 1
ATOM 923 C C . HIS A 1 117 ? -7.805 -18.715 14.641 1.00 87.19 117 HIS A C 1
ATOM 925 O O . HIS A 1 117 ? -6.730 -18.776 14.033 1.00 87.19 117 HIS A O 1
ATOM 931 N N . LYS A 1 118 ? -8.845 -19.502 14.342 1.00 88.75 118 LYS A N 1
ATOM 932 C CA . LYS A 1 118 ? -8.855 -20.480 13.243 1.00 88.75 118 LYS A CA 1
ATOM 933 C C . LYS A 1 118 ? -9.490 -19.949 11.963 1.00 88.75 118 LYS A C 1
ATOM 935 O O . LYS A 1 118 ? -9.349 -20.581 10.917 1.00 88.75 118 LYS A O 1
ATOM 940 N N . GLU A 1 119 ? -10.174 -18.815 12.033 1.00 93.81 119 GLU A N 1
ATOM 941 C CA . GLU A 1 119 ? -10.890 -18.257 10.895 1.00 93.81 119 GLU A CA 1
ATOM 942 C C . GLU A 1 119 ? -9.963 -17.443 9.989 1.00 93.81 119 GLU A C 1
ATOM 944 O O . GLU A 1 119 ? -8.942 -16.900 10.415 1.00 93.81 119 GLU A O 1
ATOM 949 N N . LYS A 1 120 ? -10.316 -17.396 8.702 1.00 95.31 120 LYS A N 1
ATOM 950 C CA . LYS A 1 120 ? -9.615 -16.623 7.679 1.00 95.31 120 LYS A CA 1
ATOM 951 C C . LYS A 1 120 ? -10.604 -15.695 6.996 1.00 95.31 120 LYS A C 1
ATOM 953 O O . LYS A 1 120 ? -11.457 -16.163 6.238 1.00 95.31 120 LYS A O 1
ATOM 958 N N . HIS A 1 121 ? -10.396 -14.404 7.182 1.00 97.38 121 HIS A N 1
ATOM 959 C CA . HIS A 1 121 ? -11.196 -13.352 6.565 1.00 97.38 121 HIS A CA 1
ATOM 960 C C . HIS A 1 121 ? -10.282 -12.327 5.906 1.00 97.38 121 HIS A C 1
ATOM 962 O O . HIS A 1 121 ? -9.108 -12.201 6.270 1.00 97.38 121 HIS A O 1
ATOM 968 N N . THR A 1 122 ? -10.801 -11.630 4.906 1.00 97.81 122 THR A N 1
ATOM 969 C CA . THR A 1 122 ? -10.203 -10.394 4.402 1.00 97.81 122 THR A CA 1
ATOM 970 C C . THR A 1 122 ? -10.213 -9.336 5.499 1.00 97.81 122 THR A C 1
ATOM 972 O O . THR A 1 122 ? -10.948 -9.431 6.483 1.00 97.81 122 THR A O 1
ATOM 975 N N . TRP A 1 123 ? -9.397 -8.297 5.348 1.00 97.75 123 TRP A N 1
ATOM 976 C CA . TRP A 1 123 ? -9.356 -7.238 6.354 1.00 97.75 123 TRP A CA 1
ATOM 977 C C . TRP A 1 123 ? -10.707 -6.517 6.499 1.00 97.75 123 TRP A C 1
ATOM 979 O O . TRP A 1 123 ? -11.079 -6.139 7.607 1.00 97.75 123 TRP A O 1
ATOM 989 N N . ARG A 1 124 ? -11.462 -6.379 5.398 1.00 97.75 124 ARG A N 1
ATOM 990 C CA . ARG A 1 124 ? -12.784 -5.748 5.401 1.00 97.75 124 ARG A CA 1
ATOM 991 C C . ARG A 1 124 ? -13.813 -6.606 6.132 1.00 97.75 124 ARG A C 1
ATOM 993 O O . ARG A 1 124 ? -14.556 -6.094 6.959 1.00 97.75 124 ARG A O 1
ATOM 1000 N N . GLU A 1 125 ? -13.798 -7.913 5.897 1.00 98.19 125 GLU A N 1
ATOM 1001 C CA . GLU A 1 125 ? -14.633 -8.859 6.644 1.00 98.19 125 GLU A CA 1
ATOM 1002 C C . GLU A 1 125 ? -14.274 -8.859 8.143 1.00 98.19 125 GLU A C 1
ATOM 1004 O O . GLU A 1 125 ? -15.167 -8.883 8.987 1.00 98.19 125 GLU A O 1
ATOM 1009 N N . TRP A 1 126 ? -12.985 -8.758 8.504 1.00 98.12 126 TRP A N 1
ATOM 1010 C CA . TRP A 1 126 ? -12.569 -8.593 9.904 1.00 98.12 126 TRP A CA 1
ATOM 1011 C C . TRP A 1 126 ? -13.098 -7.297 10.529 1.00 98.12 126 TRP A C 1
ATOM 1013 O O . TRP A 1 126 ? -13.544 -7.315 11.678 1.00 98.12 126 TRP A O 1
ATOM 1023 N N . TYR A 1 127 ? -13.064 -6.184 9.793 1.00 98.25 127 TYR A N 1
ATOM 1024 C CA . TYR A 1 127 ? -13.646 -4.910 10.222 1.00 98.25 127 TYR A CA 1
ATOM 1025 C C . TYR A 1 127 ? -15.154 -5.044 10.490 1.00 98.25 127 TYR A C 1
ATOM 1027 O O . TYR A 1 127 ? -15.623 -4.740 11.589 1.00 98.25 127 TYR A O 1
ATOM 1035 N N . GLU A 1 128 ? -15.902 -5.583 9.527 1.00 98.00 128 GLU A N 1
ATOM 1036 C CA . GLU A 1 128 ? -17.357 -5.757 9.617 1.00 98.00 128 GLU A CA 1
ATOM 1037 C C . GLU A 1 128 ? -17.755 -6.697 10.758 1.00 98.00 128 GLU A C 1
ATOM 1039 O O . GLU A 1 128 ? -18.691 -6.415 11.509 1.00 98.00 128 GLU A O 1
ATOM 1044 N N . LEU A 1 129 ? -17.005 -7.784 10.944 1.00 97.44 129 LEU A N 1
ATOM 1045 C CA . LEU A 1 129 ? -17.195 -8.706 12.056 1.00 97.44 129 LEU A CA 1
ATOM 1046 C C . LEU A 1 129 ? -16.935 -8.024 13.404 1.00 97.44 129 LEU A C 1
ATOM 1048 O O . LEU A 1 129 ? -17.747 -8.150 14.322 1.00 97.44 129 LEU A O 1
ATOM 1052 N N . THR A 1 130 ? -15.843 -7.261 13.514 1.00 97.44 130 THR A N 1
ATOM 1053 C CA . THR A 1 130 ? -15.499 -6.522 14.739 1.00 97.44 130 THR A CA 1
ATOM 1054 C C . THR A 1 130 ? -16.612 -5.555 15.123 1.00 97.44 130 THR A C 1
ATOM 1056 O O . THR A 1 130 ? -17.012 -5.506 16.289 1.00 97.44 130 THR A O 1
ATOM 1059 N N . ARG A 1 131 ? -17.134 -4.826 14.131 1.00 97.69 131 ARG A N 1
ATOM 1060 C CA . ARG A 1 131 ? -18.235 -3.878 14.290 1.00 97.69 131 ARG A CA 1
ATOM 1061 C C . ARG A 1 131 ? -19.533 -4.567 14.686 1.00 97.69 131 ARG A C 1
ATOM 1063 O O . ARG A 1 131 ? -20.166 -4.169 15.657 1.00 97.69 131 ARG A O 1
ATOM 1070 N N . LYS A 1 132 ? -19.932 -5.623 13.977 1.00 97.12 132 LYS A N 1
ATOM 1071 C CA . LYS A 1 132 ? -21.159 -6.368 14.289 1.00 97.12 132 LYS A CA 1
ATOM 1072 C C . LYS A 1 132 ? -21.158 -6.848 15.743 1.00 97.12 132 LYS A C 1
ATOM 1074 O O . LYS A 1 132 ? -22.117 -6.626 16.473 1.00 97.12 132 LYS A O 1
ATOM 1079 N N . ARG A 1 133 ? -20.051 -7.453 16.174 1.00 96.44 133 ARG A N 1
ATOM 1080 C CA . ARG A 1 133 ? -19.878 -7.966 17.540 1.00 96.44 133 ARG A CA 1
ATOM 1081 C C . ARG A 1 133 ? -19.853 -6.863 18.595 1.00 96.44 133 ARG A C 1
ATOM 1083 O O . ARG A 1 133 ? -20.271 -7.098 19.726 1.00 96.44 133 ARG A O 1
ATOM 1090 N N . PHE A 1 134 ? -19.418 -5.661 18.227 1.00 96.94 134 PHE A N 1
ATOM 1091 C CA . PHE A 1 134 ? -19.442 -4.509 19.121 1.00 96.94 134 PHE A CA 1
ATOM 1092 C C . PHE A 1 134 ? -20.884 -4.153 19.499 1.00 96.94 134 PHE A C 1
ATOM 1094 O O . PHE A 1 134 ? -21.189 -4.012 20.680 1.00 96.94 134 PHE A O 1
ATOM 1101 N N . TYR A 1 135 ? -21.788 -4.091 18.518 1.00 96.50 135 TYR A N 1
ATOM 1102 C CA . TYR A 1 135 ? -23.199 -3.763 18.752 1.00 96.50 135 TYR A CA 1
ATOM 1103 C C . TYR A 1 135 ? -23.991 -4.867 19.468 1.00 96.50 135 TYR A C 1
ATOM 1105 O O . TYR A 1 135 ? -25.038 -4.589 20.045 1.00 96.50 135 TYR A O 1
ATOM 1113 N N . GLU A 1 136 ? -23.496 -6.106 19.473 1.00 96.00 136 GLU A N 1
ATOM 1114 C CA . GLU A 1 136 ? -24.072 -7.209 20.256 1.00 96.00 136 GLU A CA 1
ATOM 1115 C C . GLU A 1 136 ? -23.712 -7.129 21.755 1.00 96.00 136 GLU A C 1
ATOM 1117 O O . GLU A 1 136 ? -24.322 -7.817 22.573 1.00 96.00 136 GLU A O 1
ATOM 1122 N N . CYS A 1 137 ? -22.726 -6.306 22.128 1.00 95.19 137 CYS A N 1
ATOM 1123 C CA . CYS A 1 137 ? -22.321 -6.105 23.518 1.00 95.19 137 CYS A CA 1
ATOM 1124 C C . CYS A 1 137 ? -23.255 -5.134 24.255 1.00 95.19 137 CYS A C 1
ATOM 1126 O O . CYS A 1 137 ? -23.839 -4.240 23.646 1.00 95.19 137 CYS A O 1
ATOM 1128 N N . ASP A 1 138 ? -23.335 -5.255 25.582 1.00 95.56 138 ASP A N 1
ATOM 1129 C CA . ASP A 1 138 ? -24.003 -4.261 26.425 1.00 95.56 138 ASP A CA 1
ATOM 1130 C C . ASP A 1 138 ? -23.266 -2.906 26.433 1.00 95.56 138 ASP A C 1
ATOM 1132 O O . ASP A 1 138 ? -22.086 -2.807 26.088 1.00 95.56 138 ASP A O 1
ATOM 1136 N N . GLU A 1 139 ? -23.960 -1.848 26.860 1.00 93.94 139 GLU A N 1
ATOM 1137 C CA . GLU A 1 139 ? -23.448 -0.471 26.841 1.00 93.94 139 GLU A CA 1
ATOM 1138 C C . GLU A 1 139 ? -22.142 -0.300 27.642 1.00 93.94 139 GLU A C 1
ATOM 1140 O O . GLU A 1 139 ? -21.242 0.444 27.239 1.00 93.94 139 GLU A O 1
ATOM 1145 N N . GLN A 1 140 ? -22.000 -0.997 28.775 1.00 93.94 140 GLN A N 1
ATOM 1146 C CA . GLN A 1 140 ? -20.791 -0.912 29.593 1.00 93.94 140 GLN A CA 1
ATOM 1147 C C . GLN A 1 140 ? -19.606 -1.533 28.853 1.00 93.94 140 GLN A C 1
ATOM 1149 O O . GLN A 1 140 ? -18.514 -0.954 28.820 1.00 93.94 140 GLN A O 1
ATOM 1154 N N . ARG A 1 141 ? -19.817 -2.696 28.236 1.00 95.00 141 ARG A N 1
ATOM 1155 C CA . ARG A 1 141 ? -18.802 -3.376 27.439 1.00 95.00 141 ARG A CA 1
ATOM 1156 C C . ARG A 1 141 ? -18.435 -2.573 26.193 1.00 95.00 141 ARG A C 1
ATOM 1158 O O . ARG A 1 141 ? -17.248 -2.461 25.901 1.00 95.00 141 ARG A O 1
ATOM 1165 N N . GLN A 1 142 ? -19.404 -1.965 25.510 1.00 95.25 142 GLN A N 1
ATOM 1166 C CA . GLN A 1 142 ? -19.158 -1.089 24.359 1.00 95.25 142 GLN A CA 1
ATOM 1167 C C . GLN A 1 142 ? -18.235 0.084 24.717 1.00 95.25 142 GLN A C 1
ATOM 1169 O O . GLN A 1 142 ? -17.269 0.338 24.002 1.00 95.25 142 GLN A O 1
ATOM 1174 N N . LYS A 1 143 ? -18.447 0.745 25.864 1.00 92.56 143 LYS A N 1
ATOM 1175 C CA . LYS A 1 143 ? -17.562 1.830 26.336 1.00 92.56 143 LYS A CA 1
ATOM 1176 C C . LYS A 1 143 ? -16.130 1.353 26.600 1.00 92.56 143 LYS A C 1
ATOM 1178 O O . LYS A 1 143 ? -15.183 2.022 26.204 1.00 92.56 143 LYS A O 1
ATOM 1183 N N . GLN A 1 144 ? -15.959 0.183 27.221 1.00 94.00 144 GLN A N 1
ATOM 1184 C CA . GLN A 1 144 ? -14.628 -0.406 27.442 1.00 94.00 144 GLN A CA 1
ATOM 1185 C C . GLN A 1 144 ? -13.928 -0.773 26.130 1.00 94.00 144 GLN A C 1
ATOM 1187 O O . GLN A 1 144 ? -12.719 -0.592 25.994 1.00 94.00 144 GLN A O 1
ATOM 1192 N N . LEU A 1 145 ? -14.683 -1.325 25.177 1.00 95.56 145 LEU A N 1
ATOM 1193 C CA . LEU A 1 145 ? -14.163 -1.674 23.861 1.00 95.56 145 LEU A CA 1
ATOM 1194 C C . LEU A 1 145 ? -13.793 -0.430 23.058 1.00 95.56 145 LEU A C 1
ATOM 1196 O O . LEU A 1 145 ? -12.791 -0.473 22.358 1.00 95.56 145 LEU A O 1
ATOM 1200 N N . MET A 1 146 ? -14.542 0.666 23.199 1.00 94.44 146 MET A N 1
ATOM 1201 C CA . MET A 1 146 ? -14.216 1.940 22.561 1.00 94.44 146 MET A CA 1
ATOM 1202 C C . MET A 1 146 ? -12.836 2.439 22.993 1.00 94.44 146 MET A C 1
ATOM 1204 O O . MET A 1 146 ? -11.991 2.695 22.140 1.00 94.44 146 MET A O 1
ATOM 1208 N N . ASP A 1 147 ? -12.575 2.486 24.303 1.00 92.94 147 ASP A N 1
ATOM 1209 C CA . ASP A 1 147 ? -11.268 2.896 24.837 1.00 92.94 147 ASP A CA 1
ATOM 1210 C C . ASP A 1 147 ? -10.142 2.005 24.290 1.00 92.94 147 ASP A C 1
ATOM 1212 O O . ASP A 1 147 ? -9.130 2.490 23.785 1.00 92.94 147 ASP A O 1
ATOM 1216 N N . PHE A 1 148 ? -10.357 0.686 24.301 1.00 94.75 148 PHE A N 1
ATOM 1217 C CA . PHE A 1 148 ? -9.401 -0.270 23.749 1.00 94.75 148 PHE A CA 1
ATOM 1218 C C . PHE A 1 148 ? -9.164 -0.071 22.241 1.00 94.75 148 PHE A C 1
ATOM 1220 O O . PHE A 1 148 ? -8.017 -0.073 21.800 1.00 94.75 148 PHE A O 1
ATOM 1227 N N . PHE A 1 149 ? -10.217 0.098 21.438 1.00 96.12 149 PHE A N 1
ATOM 1228 C CA . PHE A 1 149 ? -10.103 0.265 19.986 1.00 96.12 149 PHE A CA 1
ATOM 1229 C C . PHE A 1 149 ? -9.368 1.549 19.631 1.00 96.12 149 PHE A C 1
ATOM 1231 O O . PHE A 1 149 ? -8.465 1.512 18.794 1.00 96.12 149 PHE A O 1
ATOM 1238 N N . VAL A 1 150 ? -9.701 2.651 20.305 1.00 95.19 150 VAL A N 1
ATOM 1239 C CA . VAL A 1 150 ? -9.042 3.941 20.103 1.00 95.19 150 VAL A CA 1
ATOM 1240 C C . VAL A 1 150 ? -7.540 3.830 20.366 1.00 95.19 150 VAL A C 1
ATOM 1242 O O . VAL A 1 150 ? -6.736 4.229 19.521 1.00 95.19 150 VAL A O 1
ATOM 1245 N N . ASP A 1 151 ? -7.151 3.212 21.482 1.00 92.94 151 ASP A N 1
ATOM 1246 C CA . ASP A 1 151 ? -5.743 3.047 21.850 1.00 92.94 151 ASP A CA 1
ATOM 1247 C C . ASP A 1 151 ? -4.969 2.167 20.858 1.00 92.94 151 ASP A C 1
ATOM 1249 O O . ASP A 1 151 ? -3.841 2.488 20.474 1.00 92.94 151 ASP A O 1
ATOM 1253 N N . GLN A 1 152 ? -5.560 1.053 20.420 1.00 94.31 152 GLN A N 1
ATOM 1254 C CA . GLN A 1 152 ? -4.897 0.129 19.496 1.00 94.31 152 GLN A CA 1
ATOM 1255 C C . GLN A 1 152 ? -4.780 0.690 18.073 1.00 94.31 152 GLN A C 1
ATOM 1257 O O . GLN A 1 152 ? -3.765 0.469 17.408 1.00 94.31 152 GLN A O 1
ATOM 1262 N N . LEU A 1 153 ? -5.794 1.412 17.589 1.00 96.19 153 LEU A N 1
ATOM 1263 C CA . LEU A 1 153 ? -5.778 1.998 16.246 1.00 96.19 153 LEU A CA 1
ATOM 1264 C C . LEU A 1 153 ? -4.809 3.180 16.158 1.00 96.19 153 LEU A C 1
ATOM 1266 O O . LEU A 1 153 ? -4.117 3.305 15.144 1.00 96.1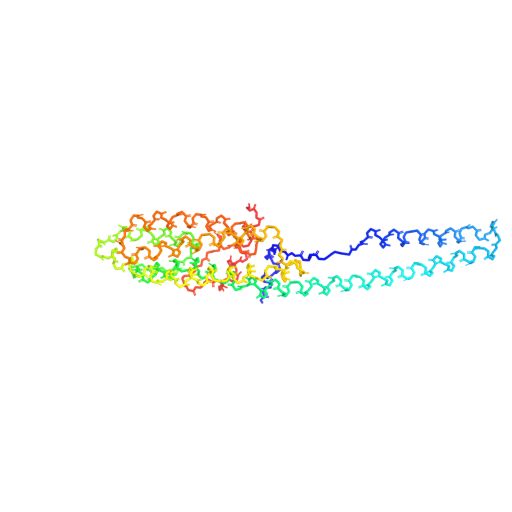9 153 LEU A O 1
ATOM 1270 N N . ALA A 1 154 ? -4.697 3.981 17.226 1.00 95.81 154 ALA A N 1
ATOM 1271 C CA . ALA A 1 154 ? -3.874 5.190 17.264 1.00 95.81 154 ALA A CA 1
ATOM 1272 C C . ALA A 1 154 ? -2.424 4.948 16.835 1.00 95.81 154 ALA A C 1
ATOM 1274 O O . ALA A 1 154 ? -1.872 5.743 16.077 1.00 95.81 154 ALA A O 1
ATOM 1275 N N . TYR A 1 155 ? -1.817 3.837 17.262 1.00 93.38 155 TYR A N 1
ATOM 1276 C CA . TYR A 1 155 ? -0.451 3.505 16.858 1.00 93.38 155 TYR A CA 1
ATOM 1277 C C . TYR A 1 155 ? -0.335 3.291 15.342 1.00 93.38 155 TYR A C 1
ATOM 1279 O O . TYR A 1 155 ? 0.478 3.941 14.685 1.00 93.38 155 TYR A O 1
ATOM 1287 N N . SER A 1 156 ? -1.174 2.416 14.778 1.00 94.25 156 SER A N 1
ATOM 1288 C CA . SER A 1 156 ? -1.121 2.074 13.350 1.00 94.25 156 SER A CA 1
ATOM 1289 C C . SER A 1 156 ? -1.458 3.264 12.445 1.00 94.25 156 SER A C 1
ATOM 1291 O O . SER A 1 156 ? -0.793 3.471 11.430 1.00 94.25 156 SER A O 1
ATOM 1293 N N . VAL A 1 157 ? -2.432 4.090 12.840 1.00 97.31 157 VAL A N 1
ATOM 1294 C CA . VAL A 1 157 ? -2.821 5.309 12.117 1.00 97.31 157 VAL A CA 1
ATOM 1295 C C . VAL A 1 157 ? -1.675 6.317 12.108 1.00 97.31 157 VAL A C 1
ATOM 1297 O O . VAL A 1 157 ? -1.279 6.794 11.043 1.00 97.31 157 VAL A O 1
ATOM 1300 N N . LYS A 1 158 ? -1.082 6.579 13.277 1.00 96.69 158 LYS A N 1
ATOM 1301 C CA . LYS A 1 158 ? 0.017 7.533 13.431 1.00 96.69 158 LYS A CA 1
ATOM 1302 C C . LYS A 1 158 ? 1.262 7.130 12.645 1.00 96.69 158 LYS A C 1
ATOM 1304 O O . LYS A 1 158 ? 1.842 7.965 11.951 1.00 96.69 158 LYS A O 1
ATOM 1309 N N . GLU A 1 159 ? 1.689 5.872 12.743 1.00 96.19 159 GLU A N 1
ATOM 1310 C CA . GLU A 1 159 ? 2.875 5.419 12.009 1.00 96.19 159 GLU A CA 1
ATOM 1311 C C . GLU A 1 159 ? 2.621 5.400 10.495 1.00 96.19 159 GLU A C 1
ATOM 1313 O O . GLU A 1 159 ? 3.484 5.835 9.737 1.00 96.19 159 GLU A O 1
ATOM 1318 N N . THR A 1 160 ? 1.416 5.025 10.042 1.00 96.88 160 THR A N 1
ATOM 1319 C CA . THR A 1 160 ? 1.085 5.091 8.608 1.00 96.88 160 THR A CA 1
ATOM 1320 C C . THR A 1 160 ? 1.142 6.525 8.086 1.00 96.88 160 THR A C 1
ATOM 1322 O O . THR A 1 160 ? 1.823 6.782 7.092 1.00 96.88 160 THR A O 1
ATOM 1325 N N . LYS A 1 161 ? 0.506 7.475 8.787 1.00 97.06 161 LYS A N 1
ATOM 1326 C CA . LYS A 1 161 ? 0.559 8.907 8.458 1.00 97.06 161 LYS A CA 1
ATOM 1327 C C . LYS A 1 161 ? 2.002 9.401 8.335 1.00 97.06 161 LYS A C 1
ATOM 1329 O O . LYS A 1 161 ? 2.379 9.987 7.322 1.00 97.06 161 LYS A O 1
ATOM 1334 N N . LYS A 1 162 ? 2.827 9.110 9.341 1.00 96.50 162 LYS A N 1
ATOM 1335 C CA . LYS A 1 162 ? 4.236 9.516 9.389 1.00 96.50 162 LYS A CA 1
ATOM 1336 C C . LYS A 1 162 ? 5.049 8.939 8.227 1.00 96.50 162 LYS A C 1
ATOM 1338 O O . LYS A 1 162 ? 5.884 9.643 7.658 1.00 96.50 162 LYS A O 1
ATOM 1343 N N . SER A 1 163 ? 4.817 7.682 7.850 1.00 96.38 163 SER A N 1
ATOM 1344 C CA . SER A 1 163 ? 5.502 7.077 6.702 1.00 96.38 163 SER A CA 1
ATOM 1345 C C . SER A 1 163 ? 5.077 7.715 5.379 1.00 96.38 163 SER A C 1
ATOM 1347 O O . SER A 1 163 ? 5.932 7.915 4.517 1.00 96.38 163 SER A O 1
ATOM 1349 N N . VAL A 1 164 ? 3.809 8.115 5.222 1.00 96.88 164 VAL A N 1
ATOM 1350 C CA . VAL A 1 164 ? 3.362 8.899 4.056 1.00 96.88 164 VAL A CA 1
ATOM 1351 C C . VAL A 1 164 ? 4.055 10.264 4.007 1.00 96.88 164 VAL A C 1
ATOM 1353 O O . VAL A 1 164 ? 4.627 10.628 2.978 1.00 96.88 164 VAL A O 1
ATOM 1356 N N . GLU A 1 165 ? 4.048 11.007 5.116 1.00 96.06 165 GLU A N 1
ATOM 1357 C CA . GLU A 1 165 ? 4.662 12.340 5.212 1.00 96.06 165 GLU A CA 1
ATOM 1358 C C . GLU A 1 165 ? 6.153 12.298 4.870 1.00 96.06 165 GLU A C 1
ATOM 1360 O O . GLU A 1 165 ? 6.619 13.068 4.032 1.00 96.06 165 GLU A O 1
ATOM 1365 N N . LYS A 1 166 ? 6.883 11.321 5.415 1.00 95.12 166 LYS A N 1
ATOM 1366 C CA . LYS A 1 166 ? 8.307 11.116 5.130 1.00 95.12 166 LYS A CA 1
ATOM 1367 C C . LYS A 1 166 ? 8.596 10.907 3.639 1.00 95.12 166 LYS A C 1
ATOM 1369 O O . LYS A 1 166 ? 9.613 11.385 3.139 1.00 95.12 166 LYS A O 1
ATOM 1374 N N . ILE A 1 167 ? 7.735 10.184 2.919 1.00 95.31 167 ILE A N 1
ATOM 1375 C CA . ILE A 1 167 ? 7.897 9.975 1.471 1.00 95.31 167 ILE A CA 1
ATOM 1376 C C . ILE A 1 167 ? 7.665 11.292 0.722 1.00 95.31 167 ILE A C 1
ATOM 1378 O O . ILE A 1 167 ? 8.456 11.654 -0.152 1.00 95.31 167 ILE A O 1
ATOM 1382 N N . LEU A 1 168 ? 6.620 12.037 1.089 1.00 94.19 168 LEU A N 1
ATOM 1383 C CA . LEU A 1 168 ? 6.286 13.322 0.468 1.00 94.19 168 LEU A CA 1
ATOM 1384 C C . LEU A 1 168 ? 7.357 14.396 0.721 1.00 94.19 168 LEU A C 1
ATOM 1386 O O . LEU A 1 168 ? 7.671 15.172 -0.182 1.00 94.19 168 LEU A O 1
ATOM 1390 N N . GLU A 1 169 ? 7.983 14.407 1.899 1.00 93.94 169 GLU A N 1
ATOM 1391 C CA . GLU A 1 169 ? 9.131 15.271 2.212 1.00 93.94 169 GLU A CA 1
ATOM 1392 C C . GLU A 1 169 ? 10.340 14.989 1.308 1.00 93.94 169 GLU A C 1
ATOM 1394 O O . GLU A 1 169 ? 11.104 15.895 0.969 1.00 93.94 169 GLU A O 1
ATOM 1399 N N . GLN A 1 170 ? 10.504 13.740 0.867 1.00 91.56 170 GLN A N 1
ATOM 1400 C CA . GLN A 1 170 ? 11.606 13.313 0.006 1.00 91.56 170 GLN A CA 1
ATOM 1401 C C . GLN A 1 170 ? 11.304 13.449 -1.493 1.00 91.56 170 GLN A C 1
ATOM 1403 O O . GLN A 1 170 ? 12.183 13.133 -2.300 1.00 91.56 170 GLN A O 1
ATOM 1408 N N . ARG A 1 171 ? 10.122 13.963 -1.881 1.00 90.81 171 ARG A N 1
ATOM 1409 C CA . ARG A 1 171 ? 9.605 13.992 -3.268 1.00 90.81 171 ARG A CA 1
ATOM 1410 C C . ARG A 1 171 ? 10.647 14.334 -4.331 1.00 90.81 171 ARG A C 1
ATOM 1412 O O . ARG A 1 171 ? 10.777 13.612 -5.308 1.00 90.81 171 ARG A O 1
ATOM 1419 N N . TYR A 1 172 ? 11.453 15.368 -4.099 1.00 86.50 172 TYR A N 1
ATOM 1420 C CA . TYR A 1 172 ? 12.429 15.859 -5.071 1.00 86.50 172 TYR A CA 1
ATOM 1421 C C . TYR A 1 172 ? 13.483 14.798 -5.416 1.00 86.50 172 TYR A C 1
ATOM 1423 O O . TYR A 1 172 ? 13.820 14.586 -6.578 1.00 86.50 172 TYR A O 1
ATOM 1431 N N . ILE A 1 173 ? 13.984 14.087 -4.404 1.00 85.44 173 ILE A N 1
ATOM 1432 C CA . ILE A 1 173 ? 14.965 13.016 -4.601 1.00 85.44 173 ILE A CA 1
ATOM 1433 C C . ILE A 1 173 ? 14.306 11.833 -5.317 1.00 85.44 173 ILE A C 1
ATOM 1435 O O . ILE A 1 173 ? 14.942 11.186 -6.148 1.00 85.44 173 ILE A O 1
ATOM 1439 N N . LEU A 1 174 ? 13.036 11.553 -5.025 1.00 88.69 174 LEU A N 1
ATOM 1440 C CA . LEU A 1 174 ? 12.304 10.444 -5.633 1.00 88.69 174 LEU A CA 1
ATOM 1441 C C . LEU A 1 174 ? 11.976 10.696 -7.107 1.00 88.69 174 LEU A C 1
ATOM 1443 O O . LEU A 1 174 ? 12.103 9.780 -7.919 1.00 88.69 174 LEU A O 1
ATOM 1447 N N . GLU A 1 175 ? 11.613 11.931 -7.451 1.00 89.38 175 GLU A N 1
ATOM 1448 C CA . GLU A 1 175 ? 11.378 12.375 -8.828 1.00 89.38 175 GLU A CA 1
ATOM 1449 C C . GLU A 1 175 ? 12.651 12.241 -9.669 1.00 89.38 175 GLU A C 1
ATOM 1451 O O . GLU A 1 175 ? 12.609 11.662 -10.749 1.00 89.38 175 GLU A O 1
ATOM 1456 N N . ILE A 1 176 ? 13.809 12.670 -9.144 1.00 85.31 176 ILE A N 1
ATOM 1457 C CA . ILE A 1 176 ? 15.110 12.520 -9.828 1.00 85.31 176 ILE A CA 1
ATOM 1458 C C . ILE A 1 176 ? 15.439 11.055 -10.137 1.00 85.31 176 ILE A C 1
ATOM 1460 O O . ILE A 1 176 ? 16.111 10.761 -11.124 1.00 85.31 176 ILE A O 1
ATOM 1464 N N . ASN A 1 177 ? 15.005 10.136 -9.278 1.00 83.94 177 ASN A N 1
ATOM 1465 C CA . ASN A 1 177 ? 15.259 8.708 -9.436 1.00 83.94 177 ASN A CA 1
ATOM 1466 C C . ASN A 1 177 ? 14.132 7.978 -10.190 1.00 83.94 177 ASN A C 1
ATOM 1468 O O . ASN A 1 177 ? 14.133 6.747 -10.212 1.00 83.94 177 ASN A O 1
ATOM 1472 N N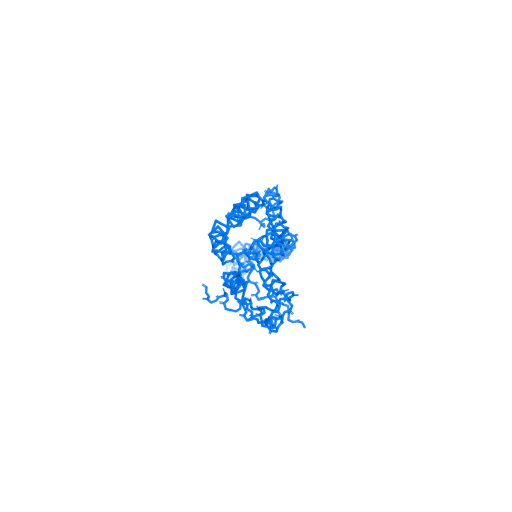 . ASP A 1 178 ? 13.174 8.709 -10.776 1.00 85.56 178 ASP A N 1
ATOM 1473 C CA . ASP A 1 178 ? 12.002 8.181 -11.486 1.00 85.56 178 ASP A CA 1
ATOM 1474 C C . ASP A 1 178 ? 11.184 7.162 -10.660 1.00 85.56 178 ASP A C 1
ATOM 1476 O O . ASP A 1 178 ? 10.560 6.245 -11.196 1.00 85.56 178 ASP A O 1
ATOM 1480 N N . VAL A 1 179 ? 11.185 7.316 -9.329 1.00 87.94 179 VAL A N 1
ATOM 1481 C CA . VAL A 1 179 ? 10.425 6.488 -8.368 1.00 87.94 179 VAL A CA 1
ATOM 1482 C C . VAL A 1 179 ? 9.294 7.268 -7.692 1.00 87.94 179 VAL A C 1
ATOM 1484 O O . VAL A 1 179 ? 8.718 6.825 -6.696 1.00 87.94 179 VAL A O 1
ATOM 1487 N N . PHE A 1 180 ? 8.955 8.426 -8.250 1.00 90.44 180 PHE A N 1
ATOM 1488 C CA . PHE A 1 180 ? 7.815 9.248 -7.872 1.00 90.44 180 PHE A CA 1
ATOM 1489 C C . PHE A 1 180 ? 7.276 9.931 -9.125 1.00 90.44 180 PHE A C 1
ATOM 1491 O O . PHE A 1 180 ? 8.015 10.574 -9.863 1.00 90.44 180 PHE A O 1
ATOM 1498 N N . ASN A 1 181 ? 5.991 9.730 -9.392 1.00 88.50 181 ASN A N 1
ATOM 1499 C CA . ASN A 1 181 ? 5.279 10.292 -10.533 1.00 88.50 181 ASN A CA 1
ATOM 1500 C C . ASN A 1 181 ? 3.933 10.855 -10.056 1.00 88.50 181 ASN A C 1
ATOM 1502 O O . ASN A 1 181 ? 3.546 10.654 -8.905 1.00 88.50 181 ASN A O 1
ATOM 1506 N N . HIS A 1 182 ? 3.187 11.508 -10.949 1.00 89.81 182 HIS A N 1
ATOM 1507 C CA . HIS A 1 182 ? 1.879 12.080 -10.610 1.00 89.81 182 HIS A CA 1
ATOM 1508 C C . HIS A 1 182 ? 0.920 11.049 -9.989 1.00 89.81 182 HIS A C 1
ATOM 1510 O O . HIS A 1 182 ? 0.173 11.374 -9.075 1.00 89.81 182 HIS A O 1
ATOM 1516 N N . LYS A 1 183 ? 0.939 9.791 -10.451 1.00 91.25 183 LYS A N 1
ATOM 1517 C CA . LYS A 1 183 ? 0.066 8.749 -9.897 1.00 91.25 183 LYS A CA 1
ATOM 1518 C C . LYS A 1 183 ? 0.441 8.401 -8.454 1.00 91.25 183 LYS A C 1
ATOM 1520 O O . LYS A 1 183 ? -0.448 8.314 -7.614 1.00 91.25 183 LYS A O 1
ATOM 1525 N N . MET A 1 184 ? 1.732 8.250 -8.150 1.00 93.12 184 MET A N 1
ATOM 1526 C CA . MET A 1 184 ? 2.185 8.053 -6.771 1.00 93.12 184 MET A CA 1
ATOM 1527 C C . MET A 1 184 ? 1.897 9.266 -5.898 1.00 93.12 184 MET A C 1
ATOM 1529 O O . MET A 1 184 ? 1.517 9.087 -4.747 1.00 93.12 184 MET A O 1
ATOM 1533 N N . GLN A 1 185 ? 2.023 10.480 -6.437 1.00 94.31 185 GLN A N 1
ATOM 1534 C CA . GLN A 1 185 ? 1.637 11.687 -5.718 1.00 94.31 185 GLN A CA 1
ATOM 1535 C C . GLN A 1 185 ? 0.161 11.630 -5.313 1.00 94.31 185 GLN A C 1
ATOM 1537 O O . GLN A 1 185 ? -0.133 11.807 -4.140 1.00 94.31 185 GLN A O 1
ATOM 1542 N N . THR A 1 186 ? -0.748 11.317 -6.243 1.00 94.50 186 THR A N 1
ATOM 1543 C CA . THR A 1 186 ? -2.177 11.159 -5.927 1.00 94.50 186 THR A CA 1
ATOM 1544 C C . THR A 1 186 ? -2.397 10.103 -4.844 1.00 94.50 186 THR A C 1
ATOM 1546 O O . THR A 1 186 ? -3.009 10.409 -3.831 1.00 94.50 186 THR A O 1
ATOM 1549 N N . ILE A 1 187 ? -1.813 8.907 -4.998 1.00 94.81 187 ILE A N 1
ATOM 1550 C CA . ILE A 1 187 ? -1.939 7.821 -4.012 1.00 94.81 187 ILE A CA 1
ATOM 1551 C C . ILE A 1 187 ? -1.492 8.278 -2.615 1.00 94.81 187 ILE A C 1
ATOM 1553 O O . ILE A 1 187 ? -2.174 8.024 -1.629 1.00 94.81 187 ILE A O 1
ATOM 1557 N N . LEU A 1 188 ? -0.335 8.931 -2.510 1.00 96.31 188 LEU A N 1
ATOM 1558 C CA . LEU A 1 188 ? 0.211 9.356 -1.222 1.00 96.31 188 LEU A CA 1
ATOM 1559 C C . LEU A 1 188 ? -0.600 10.488 -0.592 1.00 96.31 188 LEU A C 1
ATOM 1561 O O . LEU A 1 188 ? -0.766 10.506 0.621 1.00 96.31 188 LEU A O 1
ATOM 1565 N N . GLU A 1 189 ? -1.098 11.426 -1.391 1.00 96.12 189 GLU A N 1
ATOM 1566 C CA . GLU A 1 189 ? -1.949 12.518 -0.914 1.00 96.12 189 GLU A CA 1
ATOM 1567 C C . GLU A 1 189 ? -3.294 11.990 -0.390 1.00 96.12 189 GLU A C 1
ATOM 1569 O O . GLU A 1 189 ? -3.711 12.397 0.695 1.0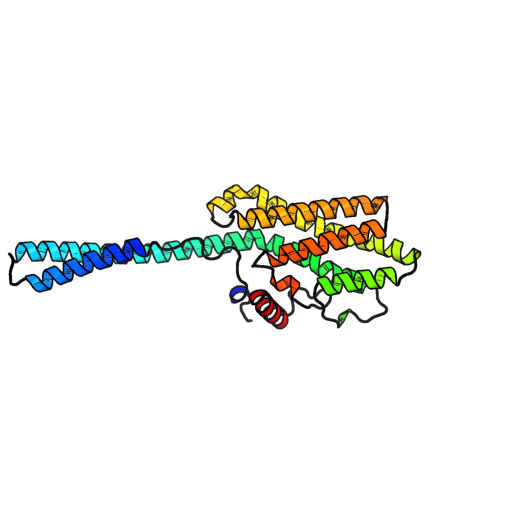0 96.12 189 GLU A O 1
ATOM 1574 N N . ASP A 1 190 ? -3.895 11.021 -1.091 1.00 96.25 190 ASP A N 1
ATOM 1575 C CA . ASP A 1 190 ? -5.104 10.308 -0.662 1.00 96.25 190 ASP A CA 1
ATOM 1576 C C . ASP A 1 190 ? -4.872 9.635 0.705 1.00 96.25 190 ASP A C 1
ATOM 1578 O O . ASP A 1 190 ? -5.583 9.901 1.673 1.00 96.25 190 ASP A O 1
ATOM 1582 N N . TYR A 1 191 ? -3.801 8.842 0.848 1.00 96.88 191 TYR A N 1
ATOM 1583 C CA . TYR A 1 191 ? -3.464 8.227 2.138 1.00 96.88 191 TYR A CA 1
ATOM 1584 C C . TYR A 1 191 ? -3.142 9.250 3.233 1.00 96.88 191 TYR A C 1
ATOM 1586 O O . TYR A 1 191 ? -3.515 9.040 4.389 1.00 96.88 191 TYR A O 1
ATOM 1594 N N . ARG A 1 192 ? -2.452 10.352 2.908 1.00 97.12 192 ARG A N 1
ATOM 1595 C CA . ARG A 1 192 ? -2.136 11.399 3.891 1.00 97.12 192 ARG A CA 1
ATOM 1596 C C . ARG A 1 192 ? -3.415 11.983 4.473 1.00 97.12 192 ARG A C 1
ATOM 1598 O O . ARG A 1 192 ? -3.479 12.195 5.681 1.00 97.12 192 ARG A O 1
ATOM 1605 N N . PHE A 1 193 ? -4.399 12.253 3.619 1.00 96.00 193 PHE A N 1
ATOM 1606 C CA . PHE A 1 193 ? -5.675 12.815 4.030 1.00 96.00 193 PHE A CA 1
ATOM 1607 C C . PHE A 1 193 ? -6.440 11.866 4.962 1.00 96.00 193 PHE A C 1
ATOM 1609 O O . PHE A 1 193 ? -6.806 12.284 6.059 1.00 96.00 193 PHE A O 1
ATOM 1616 N N . GLU A 1 194 ? -6.593 10.587 4.602 1.00 96.88 194 GLU A N 1
ATOM 1617 C CA . GLU A 1 194 ? -7.370 9.642 5.430 1.00 96.88 194 GLU A CA 1
ATOM 1618 C C . GLU A 1 194 ? -6.716 9.365 6.765 1.00 96.88 194 GLU A C 1
ATOM 1620 O O . GLU A 1 194 ? -7.385 9.338 7.791 1.00 96.88 194 GLU A O 1
ATOM 1625 N N . PHE A 1 195 ? -5.399 9.161 6.785 1.00 97.12 195 PHE A N 1
ATOM 1626 C CA . PHE A 1 195 ? -4.719 8.876 8.043 1.00 97.12 195 PHE A CA 1
ATOM 1627 C C . PHE A 1 195 ? -4.598 10.119 8.930 1.00 97.12 195 PHE A C 1
ATOM 1629 O O . PHE A 1 195 ? -4.515 9.986 10.149 1.00 97.12 195 PHE A O 1
ATOM 1636 N N . TRP A 1 196 ? -4.657 11.325 8.357 1.00 96.62 196 TRP A N 1
ATOM 1637 C CA . TRP A 1 196 ? -4.859 12.550 9.128 1.00 96.62 196 TRP A CA 1
ATOM 1638 C C . TRP A 1 196 ? -6.276 12.630 9.714 1.00 96.62 196 TRP A C 1
ATOM 1640 O O . TRP A 1 196 ? -6.413 12.912 10.903 1.00 96.62 196 TRP A O 1
ATOM 1650 N N . ALA A 1 197 ? -7.314 12.335 8.923 1.00 94.88 197 ALA A N 1
ATOM 1651 C CA . ALA A 1 197 ? -8.701 12.316 9.392 1.00 94.88 197 ALA A CA 1
ATOM 1652 C C . ALA A 1 197 ? -8.907 11.269 10.500 1.00 94.88 197 ALA A C 1
ATOM 1654 O O . ALA A 1 197 ? -9.408 11.594 11.573 1.00 94.88 197 ALA A O 1
ATOM 1655 N N . ALA A 1 198 ? -8.398 10.052 10.296 1.00 96.38 198 ALA A N 1
ATOM 1656 C CA . ALA A 1 198 ? -8.441 8.974 11.275 1.00 96.38 198 ALA A CA 1
ATOM 1657 C C . ALA A 1 198 ? -7.744 9.346 12.592 1.00 96.38 198 ALA A C 1
ATOM 1659 O O . ALA A 1 198 ? -8.239 9.007 13.663 1.00 96.38 198 ALA A O 1
ATOM 1660 N N . GLU A 1 199 ? -6.601 10.039 12.543 1.00 96.81 199 GLU A N 1
ATOM 1661 C CA . GLU A 1 199 ? -5.910 10.496 13.756 1.00 96.81 199 GLU A CA 1
ATOM 1662 C C . GLU A 1 199 ? -6.758 11.518 14.524 1.00 96.81 199 GLU A C 1
ATOM 1664 O O . GLU A 1 199 ? -6.926 11.384 15.737 1.00 96.81 199 GLU A O 1
ATOM 1669 N N . LEU A 1 200 ? -7.349 12.490 13.819 1.00 94.00 200 LEU A N 1
ATOM 1670 C CA . LEU A 1 200 ? -8.237 13.484 14.425 1.00 94.00 200 LEU A CA 1
ATOM 1671 C C . LEU A 1 200 ? -9.485 12.858 15.045 1.00 94.00 200 LEU A C 1
ATOM 1673 O O . LEU A 1 200 ? -9.882 13.248 16.146 1.00 94.00 200 LEU A O 1
ATOM 1677 N N . ASP A 1 201 ? -10.101 11.895 14.361 1.00 93.75 201 ASP A N 1
ATOM 1678 C CA . ASP A 1 201 ? -11.265 11.190 14.887 1.00 93.75 201 ASP A CA 1
ATOM 1679 C C . ASP A 1 201 ? -10.891 10.393 16.134 1.00 93.75 201 ASP A C 1
ATOM 1681 O O . ASP A 1 201 ? -11.572 10.498 17.153 1.00 93.75 201 ASP A O 1
ATOM 1685 N N . LEU A 1 202 ? -9.770 9.669 16.118 1.00 94.81 202 LEU A N 1
ATOM 1686 C CA . LEU A 1 202 ? -9.287 8.945 17.292 1.00 94.81 202 LEU A CA 1
ATOM 1687 C C . LEU A 1 202 ? -9.017 9.874 18.480 1.00 94.81 202 LEU A C 1
ATOM 1689 O O . LEU A 1 202 ? -9.423 9.557 19.599 1.00 94.81 202 LEU A O 1
ATOM 1693 N N . ASP A 1 203 ? -8.385 11.026 18.260 1.00 93.50 203 ASP A N 1
ATOM 1694 C CA . ASP A 1 203 ? -8.150 12.011 19.319 1.00 93.50 203 ASP A CA 1
ATOM 1695 C C . ASP A 1 203 ? -9.461 12.588 19.867 1.00 93.50 203 ASP A C 1
ATOM 1697 O O . ASP A 1 203 ? -9.638 12.670 21.084 1.00 93.50 203 ASP A O 1
ATOM 1701 N N . ARG A 1 204 ? -10.431 12.883 18.996 1.00 91.38 204 ARG A N 1
ATOM 1702 C CA . ARG A 1 204 ? -11.769 13.326 19.408 1.00 91.38 204 ARG A CA 1
ATOM 1703 C C . ARG A 1 204 ? -12.492 12.270 20.246 1.00 91.38 204 ARG A C 1
ATOM 1705 O O . ARG A 1 204 ? -13.188 12.614 21.205 1.00 91.38 204 ARG A O 1
ATOM 1712 N N . GLN A 1 205 ? -12.344 10.992 19.901 1.00 90.31 205 GLN A N 1
ATOM 1713 C CA . GLN A 1 205 ? -13.023 9.902 20.601 1.00 90.31 205 GLN A CA 1
ATOM 1714 C C . GLN A 1 205 ? -12.427 9.595 21.976 1.00 90.31 205 GLN A C 1
ATOM 1716 O O . GLN A 1 205 ? -13.165 9.131 22.843 1.00 90.31 205 GLN A O 1
ATOM 1721 N N . LYS A 1 206 ? -11.163 9.954 22.238 1.00 87.69 206 LYS A N 1
ATOM 1722 C CA . LYS A 1 206 ? -10.602 9.917 23.604 1.00 87.69 206 LYS A CA 1
ATOM 1723 C C . LYS A 1 206 ? -11.373 10.821 24.569 1.00 87.69 206 LYS A C 1
ATOM 1725 O O . LYS A 1 206 ? -11.488 10.497 25.750 1.00 87.69 206 LYS A O 1
ATOM 1730 N N . GLU A 1 207 ? -11.906 11.936 24.071 1.00 84.38 207 GLU A N 1
ATOM 1731 C CA . GLU A 1 207 ? -12.638 12.919 24.873 1.00 84.38 207 GLU A CA 1
ATOM 1732 C C . GLU A 1 207 ? -14.144 12.639 24.913 1.00 84.38 207 GLU A C 1
ATOM 1734 O O . GLU A 1 207 ? -14.740 12.606 25.990 1.00 84.38 207 GLU A O 1
ATOM 1739 N N . LYS A 1 208 ? -14.771 12.451 23.742 1.00 85.12 208 LYS A N 1
ATOM 1740 C CA . LYS A 1 208 ? -16.237 12.382 23.619 1.00 85.12 208 LYS A CA 1
ATOM 1741 C C . LYS A 1 208 ? -16.811 10.979 23.800 1.00 85.12 208 LYS A C 1
ATOM 1743 O O . LYS A 1 208 ? -17.920 10.860 24.316 1.00 85.12 208 LYS A O 1
ATOM 1748 N N . LYS A 1 209 ? -16.070 9.943 23.387 1.00 83.62 209 LYS A N 1
ATOM 1749 C CA . LYS A 1 209 ? -16.497 8.531 23.384 1.00 83.62 209 LYS A CA 1
ATOM 1750 C C . LYS A 1 209 ? -17.878 8.315 22.748 1.00 83.62 209 LYS A C 1
ATOM 1752 O O . LYS A 1 209 ? -18.694 7.549 23.264 1.00 83.62 209 LYS A O 1
ATOM 1757 N N . ASP A 1 210 ? -18.143 9.007 21.644 1.00 91.06 210 ASP A N 1
ATOM 1758 C CA . ASP A 1 210 ? -19.384 8.864 20.889 1.00 91.06 210 ASP A CA 1
ATOM 1759 C C . ASP A 1 210 ? -19.270 7.661 19.942 1.00 91.06 210 ASP A C 1
ATOM 1761 O O . ASP A 1 210 ? -18.495 7.658 18.981 1.00 91.06 210 ASP A O 1
ATOM 1765 N N . ILE A 1 211 ? -20.041 6.620 20.260 1.00 92.12 211 ILE A N 1
ATOM 1766 C CA . ILE A 1 211 ? -20.024 5.329 19.570 1.00 92.12 211 ILE A CA 1
ATOM 1767 C C . ILE A 1 211 ? -20.485 5.450 18.117 1.00 92.12 211 ILE A C 1
ATOM 1769 O O . ILE A 1 211 ? -19.884 4.830 17.238 1.00 92.12 211 ILE A O 1
ATOM 1773 N N . GLU A 1 212 ? -21.543 6.218 17.866 1.00 93.25 212 GLU A N 1
ATOM 1774 C CA . GLU A 1 212 ? -22.114 6.338 16.525 1.00 93.2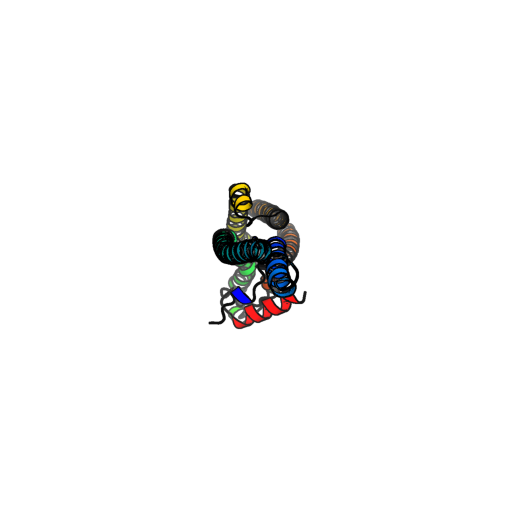5 212 GLU A CA 1
ATOM 1775 C C . GLU A 1 212 ? -21.202 7.171 15.632 1.00 93.25 212 GLU A C 1
ATOM 1777 O O . GLU A 1 212 ? -20.934 6.782 14.495 1.00 93.25 212 GLU A O 1
ATOM 1782 N N . ASP A 1 213 ? -20.646 8.262 16.164 1.00 93.62 213 ASP A N 1
ATOM 1783 C CA . ASP A 1 213 ? -19.637 9.043 15.456 1.00 93.62 213 ASP A CA 1
ATOM 1784 C C . ASP A 1 213 ? -18.396 8.191 15.142 1.00 93.62 213 ASP A C 1
ATOM 1786 O O . ASP A 1 213 ? -17.904 8.235 14.019 1.00 93.62 213 ASP A O 1
ATOM 1790 N N . PHE A 1 214 ? -17.903 7.380 16.091 1.00 95.00 214 PHE A N 1
ATOM 1791 C CA . PHE A 1 214 ? -16.740 6.514 15.854 1.00 95.00 214 PHE A CA 1
ATOM 1792 C C . PHE A 1 214 ? -16.981 5.554 14.688 1.00 95.00 214 PHE A C 1
ATOM 1794 O O . PHE A 1 214 ? -16.170 5.491 13.764 1.00 95.00 214 PHE A O 1
ATOM 1801 N N . TRP A 1 215 ? -18.087 4.805 14.711 1.00 96.50 215 TRP A N 1
ATOM 1802 C CA . TRP A 1 215 ? -18.347 3.816 13.667 1.00 96.50 215 TRP A CA 1
ATOM 1803 C C . TRP A 1 215 ? -18.684 4.455 12.327 1.00 96.50 215 TRP A C 1
ATOM 1805 O O . TRP A 1 215 ? -18.235 3.932 11.311 1.00 96.50 215 TRP A O 1
ATOM 1815 N N . ARG A 1 216 ? -19.405 5.583 12.307 1.00 96.19 216 ARG A N 1
ATOM 1816 C CA . ARG A 1 216 ? -19.683 6.330 11.073 1.00 96.19 216 ARG A CA 1
ATOM 1817 C C . ARG A 1 216 ? -18.393 6.763 10.387 1.00 96.19 216 ARG A C 1
ATOM 1819 O O . ARG A 1 216 ? -18.246 6.568 9.182 1.00 96.19 216 ARG A O 1
ATOM 1826 N N . ASP A 1 217 ? -17.470 7.341 11.144 1.00 95.19 217 ASP A N 1
ATOM 1827 C CA . ASP A 1 217 ? -16.261 7.909 10.560 1.00 95.19 217 ASP A CA 1
ATOM 1828 C C . ASP A 1 217 ? -15.292 6.793 10.139 1.00 95.19 217 ASP A C 1
ATOM 1830 O O . ASP A 1 217 ? -14.757 6.814 9.031 1.00 95.19 217 ASP A O 1
ATOM 1834 N N . PHE A 1 218 ? -15.169 5.723 10.935 1.00 95.69 218 PHE A N 1
ATOM 1835 C CA . PHE A 1 218 ? -14.388 4.550 10.532 1.00 95.69 218 PHE A CA 1
ATOM 1836 C C . PHE A 1 218 ? -15.024 3.732 9.401 1.00 95.69 218 PHE A C 1
ATOM 1838 O O . PHE A 1 218 ? -14.281 3.071 8.672 1.00 95.69 218 PHE A O 1
ATOM 1845 N N . ASP A 1 219 ? -16.349 3.755 9.223 1.00 96.88 219 ASP A N 1
ATOM 1846 C CA . ASP A 1 219 ? -17.017 3.160 8.056 1.00 96.88 219 ASP A CA 1
ATOM 1847 C C . ASP A 1 219 ? -16.564 3.890 6.780 1.00 96.88 219 ASP A C 1
ATOM 1849 O O . ASP A 1 219 ? -16.209 3.227 5.798 1.00 96.88 219 ASP A O 1
ATOM 1853 N N . ALA A 1 220 ? -16.530 5.231 6.820 1.00 96.56 220 ALA A N 1
ATOM 1854 C CA . ALA A 1 220 ? -16.065 6.082 5.724 1.00 96.56 220 ALA A CA 1
ATOM 1855 C C . ALA A 1 220 ? -14.573 5.858 5.432 1.00 96.56 220 ALA A C 1
ATOM 1857 O O . ALA A 1 220 ? -14.238 5.407 4.337 1.00 96.56 220 ALA A O 1
ATOM 1858 N N . ILE A 1 221 ? -13.709 6.013 6.445 1.00 95.25 221 ILE A N 1
ATOM 1859 C CA . ILE A 1 221 ? -12.257 5.787 6.332 1.00 95.25 221 ILE A CA 1
ATOM 1860 C C . ILE A 1 221 ? -11.973 4.392 5.770 1.00 95.25 221 ILE A C 1
ATOM 1862 O O . ILE A 1 221 ? -11.165 4.222 4.861 1.00 95.25 221 ILE A O 1
ATOM 1866 N N . SER A 1 222 ? -12.651 3.358 6.273 1.00 95.12 222 SER A N 1
ATOM 1867 C CA . SER A 1 222 ? -12.435 1.994 5.785 1.00 95.12 222 SER A CA 1
ATOM 1868 C C . SER A 1 222 ? -12.923 1.816 4.339 1.00 95.12 222 SER A C 1
ATOM 1870 O O . SER A 1 222 ? -12.362 1.008 3.601 1.00 95.12 222 SER A O 1
ATOM 1872 N N . GLY A 1 223 ? -13.962 2.532 3.908 1.00 96.50 223 GLY A N 1
ATOM 1873 C CA . GLY A 1 223 ? -14.374 2.560 2.502 1.00 96.50 223 GLY A CA 1
ATOM 1874 C C . GLY A 1 223 ? -13.312 3.201 1.602 1.00 96.50 223 GLY A C 1
ATOM 1875 O O . GLY A 1 223 ? -12.950 2.636 0.566 1.00 96.50 223 GLY A O 1
ATOM 1876 N N . ASP A 1 224 ? -12.753 4.329 2.031 1.00 96.81 224 ASP A N 1
ATOM 1877 C CA . ASP A 1 224 ? -11.737 5.065 1.278 1.00 96.81 224 ASP A CA 1
ATOM 1878 C C . ASP A 1 224 ? -10.408 4.306 1.218 1.00 96.81 224 ASP A C 1
ATOM 1880 O O . ASP A 1 224 ? -9.870 4.082 0.131 1.00 96.81 224 ASP A O 1
ATOM 1884 N N . ILE A 1 225 ? -9.948 3.738 2.336 1.00 96.69 225 ILE A N 1
ATOM 1885 C CA . ILE A 1 225 ? -8.766 2.864 2.369 1.00 96.69 225 ILE A CA 1
ATOM 1886 C C . ILE A 1 225 ? -8.933 1.656 1.438 1.00 96.69 225 ILE A C 1
ATOM 1888 O O . ILE A 1 225 ? -7.988 1.288 0.737 1.00 96.69 225 ILE A O 1
ATOM 1892 N N . GLN A 1 226 ? -10.125 1.056 1.350 1.00 96.62 226 GLN A N 1
ATOM 1893 C CA . GLN A 1 226 ? -10.376 -0.028 0.395 1.00 96.62 226 GLN A CA 1
ATOM 1894 C C . GLN A 1 226 ? -10.183 0.434 -1.056 1.00 96.62 226 GLN A C 1
ATOM 1896 O O . GLN A 1 226 ? -9.562 -0.279 -1.856 1.00 96.62 226 GLN A O 1
ATOM 1901 N N . ASN A 1 227 ? -10.666 1.630 -1.398 1.00 95.75 227 ASN A N 1
ATOM 1902 C CA . ASN A 1 227 ? -10.478 2.225 -2.720 1.00 95.75 227 ASN A CA 1
ATOM 1903 C C . ASN A 1 227 ? -9.006 2.557 -2.997 1.00 95.75 227 ASN A C 1
ATOM 1905 O O . ASN A 1 227 ? -8.513 2.296 -4.097 1.00 95.75 227 ASN A O 1
ATOM 1909 N N . TYR A 1 228 ? -8.277 3.074 -2.013 1.00 95.12 228 TYR A N 1
ATOM 1910 C CA . TYR A 1 228 ? -6.880 3.474 -2.188 1.00 95.12 228 TYR A CA 1
ATOM 1911 C C . TYR A 1 228 ? -5.951 2.271 -2.297 1.00 95.12 228 TYR A C 1
ATOM 1913 O O . TYR A 1 228 ? -5.053 2.256 -3.143 1.00 95.12 228 TYR A O 1
ATOM 1921 N N . ILE A 1 229 ? -6.221 1.205 -1.536 1.00 96.62 229 ILE A N 1
ATOM 1922 C CA . ILE A 1 229 ? -5.559 -0.091 -1.713 1.00 96.62 229 ILE A CA 1
ATOM 1923 C C . ILE A 1 229 ? -5.801 -0.587 -3.137 1.00 96.62 229 ILE A C 1
ATOM 1925 O O . ILE A 1 229 ? -4.863 -1.016 -3.806 1.00 96.62 229 ILE A O 1
ATOM 1929 N N . ARG A 1 230 ? -7.035 -0.476 -3.652 1.00 94.06 230 ARG A N 1
ATOM 1930 C CA . ARG A 1 230 ? -7.355 -0.904 -5.021 1.00 94.06 230 ARG A CA 1
ATOM 1931 C C . ARG A 1 230 ? -6.530 -0.155 -6.079 1.00 94.06 230 ARG A C 1
ATOM 1933 O O . ARG A 1 230 ? -6.094 -0.750 -7.074 1.00 94.06 230 ARG A O 1
ATOM 1940 N N . ASN A 1 231 ? -6.308 1.137 -5.862 1.00 92.06 231 ASN A N 1
ATOM 1941 C CA . ASN A 1 231 ? -5.631 2.023 -6.808 1.00 92.06 231 ASN A CA 1
ATOM 1942 C C . ASN A 1 231 ? -4.103 1.861 -6.828 1.00 92.06 231 ASN A C 1
ATOM 1944 O O . ASN A 1 231 ? -3.479 2.231 -7.828 1.00 92.06 231 ASN A O 1
ATOM 1948 N N . TRP A 1 232 ? -3.514 1.265 -5.789 1.00 94.75 232 TRP A N 1
ATOM 1949 C CA . TRP A 1 232 ? -2.075 1.036 -5.691 1.00 94.75 232 TRP A CA 1
ATOM 1950 C C . TRP A 1 232 ? -1.701 -0.413 -6.031 1.00 94.75 232 TRP A C 1
ATOM 1952 O O . TRP A 1 232 ? -1.984 -1.346 -5.278 1.00 94.75 232 TRP A O 1
ATOM 1962 N N . ALA A 1 233 ? -1.032 -0.610 -7.174 1.00 92.00 233 ALA A N 1
ATOM 1963 C CA . ALA A 1 233 ? -0.720 -1.939 -7.704 1.00 92.00 233 ALA A CA 1
ATOM 1964 C C . ALA A 1 233 ? 0.035 -2.858 -6.721 1.00 92.00 233 ALA A C 1
ATOM 1966 O O . ALA A 1 233 ? -0.272 -4.051 -6.654 1.00 92.00 233 ALA A O 1
ATOM 1967 N N . ASP A 1 234 ? 0.973 -2.312 -5.940 1.00 92.00 234 ASP A N 1
ATOM 1968 C CA . ASP A 1 234 ? 1.844 -3.088 -5.050 1.00 92.00 234 ASP A CA 1
ATOM 1969 C C . ASP A 1 234 ? 1.089 -3.779 -3.910 1.00 92.00 234 ASP A C 1
ATOM 1971 O O . ASP A 1 234 ? 1.483 -4.866 -3.485 1.00 92.00 234 ASP A O 1
ATOM 1975 N N . ILE A 1 235 ? -0.002 -3.173 -3.431 1.00 95.31 235 ILE A N 1
ATOM 1976 C CA . ILE A 1 235 ? -0.756 -3.656 -2.265 1.00 95.31 235 ILE A CA 1
ATOM 1977 C C . ILE A 1 235 ? -2.213 -3.985 -2.567 1.00 95.31 235 ILE A C 1
ATOM 1979 O O . ILE A 1 235 ? -2.913 -4.450 -1.675 1.00 95.31 235 ILE A O 1
ATOM 1983 N N . ARG A 1 236 ? -2.682 -3.822 -3.810 1.00 95.62 236 ARG A N 1
ATOM 1984 C CA . ARG A 1 236 ? -4.066 -4.117 -4.224 1.00 95.62 236 ARG A CA 1
ATOM 1985 C C . ARG A 1 236 ? -4.589 -5.458 -3.712 1.00 95.62 236 ARG A C 1
ATOM 1987 O O . ARG A 1 236 ? -5.754 -5.580 -3.336 1.00 95.62 236 ARG A O 1
ATOM 1994 N N . TYR A 1 237 ? -3.721 -6.465 -3.682 1.00 95.81 237 TYR A N 1
ATOM 1995 C CA . TYR A 1 237 ? -4.056 -7.801 -3.204 1.00 95.81 237 TYR A CA 1
ATOM 1996 C C . TYR A 1 237 ? -4.490 -7.842 -1.729 1.00 95.81 237 TYR A C 1
ATOM 1998 O O . TYR A 1 237 ? -5.153 -8.800 -1.341 1.00 95.81 237 TYR A O 1
ATOM 2006 N N . TYR A 1 238 ? -4.181 -6.826 -0.912 1.00 97.44 238 TYR A N 1
ATOM 2007 C CA . TYR A 1 238 ? -4.612 -6.740 0.488 1.00 97.44 238 TYR A CA 1
ATOM 2008 C C . TYR A 1 238 ? -6.134 -6.856 0.614 1.00 97.44 238 TYR A C 1
ATOM 2010 O O . TYR A 1 238 ? -6.605 -7.559 1.502 1.00 97.44 238 TYR A O 1
ATOM 2018 N N . ASN A 1 239 ? -6.901 -6.269 -0.314 1.00 97.44 239 ASN A N 1
ATOM 2019 C CA . ASN A 1 239 ? -8.368 -6.358 -0.327 1.00 97.44 239 ASN A CA 1
ATOM 2020 C C . ASN A 1 239 ? -8.905 -7.784 -0.530 1.00 97.44 239 ASN A C 1
ATOM 2022 O O . ASN A 1 239 ? -10.048 -8.060 -0.185 1.00 97.44 239 ASN A O 1
ATOM 2026 N N . TYR A 1 240 ? -8.091 -8.687 -1.076 1.00 97.06 240 TYR A N 1
ATOM 2027 C CA . TYR A 1 240 ? -8.478 -10.061 -1.406 1.00 97.06 240 TYR A CA 1
ATOM 2028 C C . TYR A 1 240 ? -7.805 -11.095 -0.507 1.00 97.06 240 TYR A C 1
ATOM 2030 O O . TYR A 1 240 ? -8.203 -12.259 -0.497 1.00 97.06 240 TYR A O 1
ATOM 2038 N N . TYR A 1 241 ? -6.760 -10.694 0.215 1.00 97.06 241 TYR A N 1
ATOM 2039 C CA . TYR A 1 241 ? -5.977 -11.586 1.047 1.00 97.06 241 TYR A CA 1
ATOM 2040 C C . TYR A 1 241 ? -6.748 -11.941 2.310 1.00 97.06 241 TYR A C 1
ATOM 2042 O O . TYR A 1 241 ? -7.033 -11.076 3.139 1.00 97.06 241 TYR A O 1
ATOM 2050 N N . ARG A 1 242 ? -7.060 -13.229 2.469 1.00 97.38 242 ARG A N 1
ATOM 2051 C CA . ARG A 1 242 ? -7.688 -13.744 3.683 1.00 97.38 242 ARG A CA 1
ATOM 2052 C C . ARG A 1 242 ? -6.618 -14.185 4.665 1.00 97.38 242 ARG A C 1
ATOM 2054 O O . ARG A 1 242 ? -5.681 -14.884 4.308 1.00 97.38 242 ARG A O 1
ATOM 2061 N N . PHE A 1 243 ? -6.744 -13.825 5.930 1.00 97.06 243 PHE A N 1
ATOM 2062 C CA . PHE A 1 243 ? -5.724 -14.165 6.917 1.00 97.06 243 PHE A CA 1
ATOM 2063 C C . PHE A 1 243 ? -6.325 -14.487 8.270 1.00 97.06 243 PHE A C 1
ATOM 2065 O O . PHE A 1 243 ? -7.396 -14.006 8.635 1.00 97.06 243 PHE A O 1
ATOM 2072 N N . MET A 1 244 ? -5.588 -15.315 9.007 1.00 95.19 244 MET A N 1
ATOM 2073 C CA . MET A 1 244 ? -5.832 -15.518 10.426 1.00 95.19 244 MET A CA 1
ATOM 2074 C C . MET A 1 244 ? -5.292 -14.323 11.219 1.00 95.19 244 MET A C 1
ATOM 2076 O O . MET A 1 244 ? -4.283 -13.726 10.818 1.00 95.19 244 MET A O 1
ATOM 2080 N N . PRO A 1 245 ? -5.876 -14.028 12.387 1.00 93.56 245 PRO A N 1
ATOM 2081 C CA . PRO A 1 245 ? -5.376 -13.002 13.295 1.00 93.56 245 PRO A CA 1
ATOM 2082 C C . PRO A 1 245 ? -3.884 -13.201 13.607 1.00 93.56 245 PRO A C 1
ATOM 2084 O O . PRO A 1 245 ? -3.429 -14.328 13.816 1.00 93.56 245 PRO A O 1
ATOM 2087 N N . ASN A 1 246 ? -3.110 -12.110 13.621 1.00 88.31 246 ASN A N 1
ATOM 2088 C CA . ASN A 1 246 ? -1.645 -12.101 13.810 1.00 88.31 246 ASN A CA 1
ATOM 2089 C C . ASN A 1 246 ? -0.825 -12.869 12.749 1.00 88.31 246 ASN A C 1
ATOM 2091 O O . ASN A 1 246 ? 0.357 -13.135 12.963 1.00 88.31 246 ASN A O 1
ATOM 2095 N N . LYS A 1 247 ? -1.421 -13.242 11.606 1.00 91.25 247 LYS A N 1
ATOM 2096 C CA . LYS A 1 247 ? -0.736 -13.960 10.513 1.00 91.25 247 LYS A CA 1
ATOM 2097 C C . LYS A 1 247 ? -0.804 -13.233 9.167 1.00 91.25 247 LYS A C 1
ATOM 2099 O O . LYS A 1 247 ? -0.748 -13.867 8.108 1.00 91.25 247 LYS A O 1
ATOM 2104 N N . PHE A 1 248 ? -0.931 -11.908 9.189 1.00 91.75 248 PHE A N 1
ATOM 2105 C CA . PHE A 1 248 ? -0.886 -11.113 7.965 1.00 91.75 248 PHE A CA 1
ATOM 2106 C C . PHE A 1 248 ? 0.477 -11.289 7.273 1.00 91.75 248 PHE A C 1
ATOM 2108 O O . PHE A 1 248 ? 1.511 -11.226 7.927 1.00 91.75 248 PHE A O 1
ATOM 2115 N N . GLY A 1 249 ? 0.484 -11.585 5.971 1.00 87.75 249 GLY A N 1
ATOM 2116 C CA . GLY A 1 249 ? 1.711 -11.842 5.206 1.00 87.75 249 GLY A CA 1
ATOM 2117 C C . GLY A 1 249 ? 2.358 -13.227 5.380 1.00 87.75 249 GLY A C 1
ATOM 2118 O O . GLY A 1 249 ? 3.358 -13.499 4.718 1.00 87.75 249 GLY A O 1
ATOM 2119 N N . ASN A 1 250 ? 1.802 -14.128 6.202 1.00 89.31 250 ASN A N 1
ATOM 2120 C CA . ASN A 1 250 ? 2.436 -15.427 6.489 1.00 89.31 250 ASN A CA 1
ATOM 2121 C C . ASN A 1 250 ? 2.025 -16.565 5.534 1.00 89.31 250 ASN A C 1
ATOM 2123 O O . ASN A 1 250 ? 2.778 -17.527 5.377 1.00 89.31 250 ASN A O 1
ATOM 2127 N N . ASP A 1 251 ? 0.849 -16.496 4.899 1.00 90.31 251 ASP A N 1
ATOM 2128 C CA . ASP A 1 251 ? 0.349 -17.562 4.020 1.00 90.31 251 ASP A CA 1
ATOM 2129 C C . ASP A 1 251 ? 0.657 -17.261 2.548 1.00 90.31 251 ASP A C 1
ATOM 2131 O O . ASP A 1 251 ? -0.115 -16.625 1.836 1.00 90.31 251 ASP A O 1
ATOM 2135 N N . THR A 1 252 ? 1.804 -17.748 2.069 1.00 90.19 252 THR A N 1
ATOM 2136 C CA . THR A 1 252 ? 2.254 -17.531 0.680 1.00 90.19 252 THR A CA 1
ATOM 2137 C C . THR A 1 252 ? 1.242 -18.018 -0.363 1.00 90.19 252 THR A C 1
ATOM 2139 O O . THR A 1 252 ? 1.145 -17.422 -1.435 1.00 90.19 252 THR A O 1
ATOM 2142 N N . SER A 1 253 ? 0.507 -19.099 -0.081 1.00 91.19 253 SER A N 1
ATOM 2143 C CA . SER A 1 253 ? -0.453 -19.667 -1.035 1.00 91.19 253 SER A CA 1
ATOM 2144 C C . SER A 1 253 ? -1.664 -18.757 -1.216 1.00 91.19 253 SER A C 1
ATOM 2146 O O . SER A 1 253 ? -2.068 -18.469 -2.341 1.00 91.19 253 SER A O 1
ATOM 2148 N N . GLU A 1 254 ? -2.157 -18.221 -0.107 1.00 94.31 254 GLU A N 1
ATOM 2149 C CA . GLU A 1 254 ? -3.278 -17.294 -0.062 1.00 94.31 254 GLU A CA 1
ATOM 2150 C C . GLU A 1 254 ? -2.892 -15.911 -0.610 1.00 94.31 254 GLU A C 1
ATOM 2152 O O . GLU A 1 254 ? -3.667 -15.303 -1.341 1.00 94.31 254 GLU A O 1
ATOM 2157 N N . ILE A 1 255 ? -1.660 -15.442 -0.364 1.00 94.06 255 ILE A N 1
ATOM 2158 C CA . ILE A 1 255 ? -1.137 -14.215 -0.993 1.00 94.06 255 ILE A CA 1
ATOM 2159 C C . ILE A 1 255 ? -1.115 -14.364 -2.521 1.00 94.06 255 ILE A C 1
ATOM 2161 O O . ILE A 1 255 ? -1.542 -13.460 -3.235 1.00 94.06 255 ILE A O 1
ATOM 2165 N N . LEU A 1 256 ? -0.640 -15.500 -3.047 1.00 92.19 256 LEU A N 1
ATOM 2166 C CA . LEU A 1 256 ? -0.623 -15.744 -4.495 1.00 92.19 256 LEU A CA 1
ATOM 2167 C C . LEU A 1 256 ? -2.030 -15.759 -5.094 1.00 92.19 256 LEU A C 1
ATOM 2169 O O . LEU A 1 256 ? -2.226 -15.243 -6.195 1.00 92.19 256 LEU A O 1
ATOM 2173 N N . ASP A 1 257 ? -2.993 -16.356 -4.396 1.00 93.69 257 ASP A N 1
ATOM 2174 C CA . ASP A 1 257 ? -4.384 -16.374 -4.838 1.00 93.69 257 ASP A CA 1
ATOM 2175 C C . ASP A 1 257 ? -4.996 -14.963 -4.830 1.00 93.69 257 ASP A C 1
ATOM 2177 O O . ASP A 1 257 ? -5.569 -14.527 -5.829 1.00 93.69 257 ASP A O 1
ATOM 2181 N N . ALA A 1 258 ? -4.761 -14.193 -3.765 1.00 95.19 258 ALA A N 1
ATOM 2182 C CA . ALA A 1 258 ? -5.181 -12.799 -3.654 1.00 95.19 258 ALA A CA 1
ATOM 2183 C C . ALA A 1 258 ? -4.593 -11.916 -4.768 1.00 95.19 258 ALA A C 1
ATOM 2185 O O . ALA A 1 258 ? -5.313 -11.130 -5.386 1.00 95.19 258 ALA A O 1
ATOM 2186 N N . ILE A 1 259 ? -3.303 -12.086 -5.089 1.00 93.56 259 ILE A N 1
ATOM 2187 C CA . ILE A 1 259 ? -2.645 -11.379 -6.197 1.00 93.56 259 ILE A CA 1
ATOM 2188 C C . ILE A 1 259 ? -3.324 -11.715 -7.528 1.00 93.56 259 ILE A C 1
ATOM 2190 O O . ILE A 1 259 ? -3.567 -10.819 -8.338 1.00 93.56 259 ILE A O 1
ATOM 2194 N N . LYS A 1 260 ? -3.653 -12.987 -7.779 1.00 91.75 260 LYS A N 1
ATOM 2195 C CA . LYS A 1 260 ? -4.341 -13.389 -9.015 1.00 91.75 260 LYS A CA 1
ATOM 2196 C C . LYS A 1 260 ? -5.713 -12.732 -9.125 1.00 91.75 260 LYS A C 1
ATOM 2198 O O . LYS A 1 260 ? -5.992 -12.149 -10.166 1.00 91.75 260 LYS A O 1
ATOM 2203 N N . ARG A 1 261 ? -6.517 -12.767 -8.058 1.00 92.75 261 ARG A N 1
ATOM 2204 C CA . ARG A 1 261 ? -7.846 -12.130 -8.019 1.00 92.75 261 ARG A CA 1
ATOM 2205 C C . ARG A 1 261 ? -7.755 -10.626 -8.276 1.00 92.75 261 ARG A C 1
ATOM 2207 O O . ARG A 1 261 ? -8.394 -10.123 -9.189 1.00 92.75 261 ARG A O 1
ATOM 2214 N N . SER A 1 262 ? -6.838 -9.944 -7.590 1.00 92.69 262 SER A N 1
ATOM 2215 C CA . SER A 1 262 ? -6.632 -8.495 -7.738 1.00 92.69 262 SER A CA 1
ATOM 2216 C C . SER A 1 262 ? -6.179 -8.033 -9.131 1.00 92.69 262 SER A C 1
ATOM 2218 O O . SER A 1 262 ? -6.203 -6.842 -9.433 1.00 92.69 262 SER A O 1
ATOM 2220 N N . ASN A 1 263 ? -5.687 -8.953 -9.964 1.00 84.75 263 ASN A N 1
ATOM 2221 C CA . ASN A 1 263 ? -5.216 -8.648 -11.312 1.00 84.75 263 ASN A CA 1
ATOM 2222 C C . ASN A 1 263 ? -6.311 -8.769 -12.377 1.00 84.75 263 ASN A C 1
ATOM 2224 O O . ASN A 1 263 ? -6.073 -8.322 -13.502 1.00 84.75 263 ASN A O 1
ATOM 2228 N N . VAL A 1 264 ? -7.428 -9.420 -12.043 1.00 82.50 264 VAL A N 1
ATOM 2229 C CA . VAL A 1 264 ? -8.590 -9.614 -12.922 1.00 82.50 264 VAL A CA 1
ATOM 2230 C C . VAL A 1 264 ? -9.633 -8.516 -12.695 1.00 82.50 264 VAL A C 1
ATOM 2232 O O . VAL A 1 264 ? -10.296 -8.125 -13.653 1.00 82.50 264 VAL A O 1
ATOM 2235 N N . ASP A 1 265 ? -9.710 -8.004 -11.465 1.00 66.56 265 ASP A N 1
ATOM 2236 C CA . ASP A 1 265 ? -10.537 -6.862 -11.054 1.00 66.56 265 ASP A CA 1
ATOM 2237 C C . ASP A 1 265 ? -9.871 -5.498 -11.341 1.00 66.56 265 ASP A C 1
ATOM 2239 O O . ASP A 1 265 ? -10.606 -4.562 -11.728 1.00 66.56 265 ASP A O 1
#